Protein AF-A0A4V6A0X4-F1 (afdb_monomer_lite)

Organism: Steinernema carpocapsae (NCBI:txid34508)

pLDDT: mean 71.06, std 19.22, range [23.31, 90.62]

Foldseek 3Di:
DDDDDDDDDQDDPDDDPDDDDDDDDDPDDLAAFEDEQPDDCVDPVSVVVVVVSVVVVGRYHDYPDDALVVVVVCCVVRVPLPDDPADPVCVVRRPVQADPSGDGPQQWDWDQDPRGDIDGDDGNQAFAQFQNDGHGQVVVQVLLVVPPQFDGKGWDWDQDPPGRTAIEMETDTNDPPDDPVNSQVSCVVPDPGRYHYD

Secondary structure (DSSP, 8-state):
-----PPP----SS--------S------TTS-EEE--S-TTSHHHHHHHHHHHHTTPEEE--SS--HHHHHHHHHHH--S-S----TT-HHHHHHHB-TT--B---EEEEE-TT--EEEEEETTPEEEETTEEEEHHHHHHHHHHSTTEEEEEEEEEEETTTEEEEEEEEEESSTT--HHHHHHHHHTT-SS--EE-

Structure (mmCIF, N/CA/C/O backbone):
data_AF-A0A4V6A0X4-F1
#
_entry.id   AF-A0A4V6A0X4-F1
#
loop_
_atom_site.group_PDB
_atom_site.id
_atom_site.type_symbol
_atom_site.label_atom_id
_atom_site.label_alt_id
_atom_site.label_comp_id
_atom_site.label_asym_id
_atom_site.label_entity_id
_atom_site.label_seq_id
_atom_site.pdbx_PDB_ins_code
_atom_site.Cartn_x
_atom_site.Cartn_y
_atom_site.Cartn_z
_atom_site.occupancy
_atom_site.B_iso_or_equiv
_atom_site.auth_seq_id
_atom_site.auth_comp_id
_atom_site.auth_asym_id
_atom_site.auth_atom_id
_atom_site.pdbx_PDB_model_num
ATOM 1 N N . MET A 1 1 ? 20.950 -36.446 -37.064 1.00 28.97 1 MET A N 1
ATOM 2 C CA . MET A 1 1 ? 21.007 -35.588 -35.861 1.00 28.97 1 MET A CA 1
ATOM 3 C C . MET A 1 1 ? 21.411 -34.191 -36.307 1.00 28.97 1 MET A C 1
ATOM 5 O O . MET A 1 1 ? 22.564 -33.984 -36.645 1.00 28.97 1 MET A O 1
ATOM 9 N N . SER A 1 2 ? 20.438 -33.291 -36.454 1.00 27.72 2 SER A N 1
ATOM 10 C CA . SER A 1 2 ? 20.600 -31.949 -37.030 1.00 27.72 2 SER A CA 1
ATOM 11 C C . SER A 1 2 ? 20.232 -30.933 -35.950 1.00 27.72 2 SER A C 1
ATOM 13 O O . SER A 1 2 ? 19.083 -30.896 -35.515 1.00 27.72 2 SER A O 1
ATOM 15 N N . GLN A 1 3 ? 21.217 -30.180 -35.458 1.00 24.38 3 GLN A N 1
ATOM 16 C CA . GLN A 1 3 ? 21.008 -29.096 -34.498 1.00 24.38 3 GLN A CA 1
ATOM 17 C C . GLN A 1 3 ? 20.406 -27.891 -35.230 1.00 24.38 3 GLN A C 1
ATOM 19 O O . GLN A 1 3 ? 21.014 -27.345 -36.151 1.00 24.38 3 GLN A O 1
ATOM 24 N N . LYS A 1 4 ? 19.194 -27.494 -34.829 1.00 26.89 4 LYS A N 1
ATOM 25 C CA . LYS A 1 4 ? 18.513 -26.286 -35.303 1.00 26.89 4 LYS A CA 1
ATOM 26 C C . LYS A 1 4 ? 18.912 -25.099 -34.429 1.00 26.89 4 LYS A C 1
ATOM 28 O O . LYS A 1 4 ? 18.684 -25.098 -33.226 1.00 26.89 4 LYS A O 1
ATOM 33 N N . GLN A 1 5 ? 19.477 -24.091 -35.080 1.00 25.66 5 GLN A N 1
ATOM 34 C CA . GLN A 1 5 ? 19.839 -22.793 -34.528 1.00 25.66 5 GLN A CA 1
ATOM 35 C C . GLN A 1 5 ? 18.602 -21.8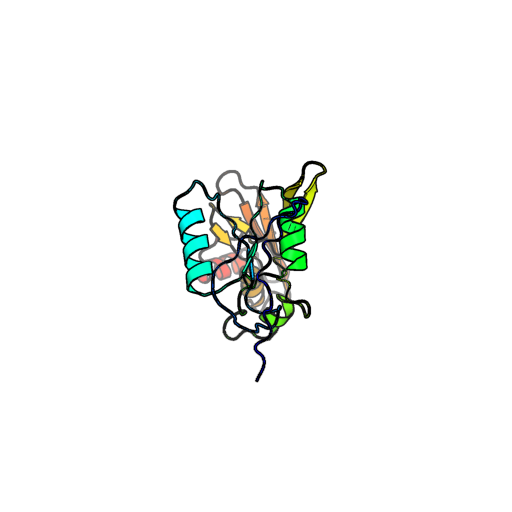50 -34.405 1.00 25.66 5 GLN A C 1
ATOM 37 O O . GLN A 1 5 ? 18.136 -21.308 -35.402 1.00 25.66 5 GLN A O 1
ATOM 42 N N . GLN A 1 6 ? 18.046 -21.672 -33.203 1.00 32.62 6 GLN A N 1
ATOM 43 C CA . GLN A 1 6 ? 17.192 -20.559 -32.707 1.00 32.62 6 GLN A CA 1
ATOM 44 C C . GLN A 1 6 ? 17.949 -19.292 -32.183 1.00 32.62 6 GLN A C 1
ATOM 46 O O . GLN A 1 6 ? 18.758 -19.324 -31.261 1.00 32.62 6 GLN A O 1
ATOM 51 N N . ASN A 1 7 ? 17.639 -18.131 -32.764 1.00 28.69 7 ASN A N 1
ATOM 52 C CA . ASN A 1 7 ? 18.333 -16.847 -32.574 1.00 28.69 7 ASN A CA 1
ATOM 53 C C . ASN A 1 7 ? 17.957 -16.085 -31.280 1.00 28.69 7 ASN A C 1
ATOM 55 O O . ASN A 1 7 ? 16.776 -15.957 -30.968 1.00 28.69 7 ASN A O 1
ATOM 59 N N . CYS A 1 8 ? 18.941 -15.451 -30.627 1.00 28.00 8 CYS A N 1
ATOM 60 C CA . CYS A 1 8 ? 18.744 -14.386 -29.633 1.00 28.00 8 CYS A CA 1
ATOM 61 C C . CYS A 1 8 ? 18.384 -13.066 -30.351 1.00 28.00 8 CYS A C 1
ATOM 63 O O . CYS A 1 8 ? 19.057 -12.689 -31.313 1.00 28.00 8 CYS A O 1
ATOM 65 N N . THR A 1 9 ? 17.309 -12.386 -29.935 1.00 32.25 9 THR A N 1
ATOM 66 C CA . THR A 1 9 ? 16.818 -11.148 -30.572 1.00 32.25 9 THR A CA 1
ATOM 67 C C . THR A 1 9 ? 16.832 -10.001 -29.565 1.00 32.25 9 THR A C 1
ATOM 69 O O . THR A 1 9 ? 16.035 -9.984 -28.633 1.00 32.25 9 THR A O 1
ATOM 72 N N . ILE A 1 10 ? 17.712 -9.020 -29.779 1.00 33.44 10 ILE A N 1
ATOM 73 C CA . ILE A 1 10 ? 17.644 -7.711 -29.121 1.00 33.44 10 ILE A CA 1
ATOM 74 C C . ILE A 1 10 ? 16.573 -6.906 -29.860 1.00 33.44 10 ILE A C 1
ATOM 76 O O . ILE A 1 10 ? 16.771 -6.521 -31.012 1.00 33.44 10 ILE A O 1
ATOM 80 N N . LEU A 1 11 ? 15.422 -6.681 -29.227 1.00 30.97 11 LEU A N 1
ATOM 81 C CA . LEU A 1 11 ? 14.364 -5.832 -29.776 1.00 30.97 11 LEU A CA 1
ATOM 82 C C . LEU A 1 11 ? 14.677 -4.364 -29.470 1.00 30.97 11 LEU A C 1
ATOM 84 O O . LEU A 1 11 ? 14.125 -3.772 -28.547 1.00 30.97 11 LEU A O 1
ATOM 88 N N . SER A 1 12 ? 15.585 -3.776 -30.249 1.00 31.00 12 SER A N 1
ATOM 89 C CA . SER A 1 12 ? 15.584 -2.332 -30.458 1.00 31.00 12 SER A CA 1
ATOM 90 C C . SER A 1 12 ? 14.655 -2.032 -31.633 1.00 31.00 12 SER A C 1
ATOM 92 O O . SER A 1 12 ? 14.850 -2.527 -32.745 1.00 31.00 12 SER A O 1
ATOM 94 N N . ASP A 1 13 ? 13.616 -1.235 -31.390 1.00 29.64 13 ASP A N 1
ATOM 95 C CA . ASP A 1 13 ? 12.801 -0.649 -32.453 1.00 29.64 13 ASP A CA 1
ATOM 96 C C . ASP A 1 13 ? 13.686 0.298 -33.272 1.00 29.64 13 ASP A C 1
ATOM 98 O O . ASP A 1 13 ? 13.800 1.476 -32.963 1.00 29.64 13 ASP A O 1
ATOM 102 N N . HIS A 1 14 ? 14.392 -0.243 -34.264 1.00 28.75 14 HIS A N 1
ATOM 103 C CA . HIS A 1 14 ? 14.746 0.394 -35.528 1.00 28.75 14 HIS A CA 1
ATOM 104 C C . HIS A 1 14 ? 15.421 -0.645 -36.431 1.00 28.75 14 HIS A C 1
ATOM 106 O O . HIS A 1 14 ? 16.474 -1.197 -36.123 1.00 28.75 14 HIS A O 1
ATOM 112 N N . HIS A 1 15 ? 14.797 -0.885 -37.584 1.00 33.28 15 HIS A N 1
ATOM 113 C CA . HIS A 1 15 ? 15.362 -1.580 -38.736 1.00 33.28 15 HIS A CA 1
ATOM 114 C C . HIS A 1 15 ? 16.886 -1.392 -38.888 1.00 33.28 15 HIS A C 1
ATOM 116 O O . HIS A 1 15 ? 17.331 -0.305 -39.245 1.00 33.28 15 HIS A O 1
ATOM 122 N N . SER A 1 16 ? 17.682 -2.462 -38.787 1.00 28.36 16 SER A N 1
ATOM 123 C CA . SER A 1 16 ? 18.868 -2.599 -39.642 1.00 28.36 16 SER A CA 1
ATOM 124 C C . SER A 1 16 ? 19.274 -4.064 -39.824 1.00 28.36 16 SER A C 1
ATOM 126 O O . SER A 1 16 ? 19.315 -4.872 -38.900 1.00 28.36 16 SER A O 1
ATOM 128 N N . LYS A 1 17 ? 19.505 -4.416 -41.087 1.00 29.25 17 LYS A N 1
ATOM 129 C CA . LYS A 1 17 ? 19.780 -5.757 -41.591 1.00 29.25 17 LYS A CA 1
ATOM 130 C C . LYS A 1 17 ? 21.263 -6.111 -41.440 1.00 29.25 17 LYS A C 1
ATOM 132 O O . LYS A 1 17 ? 21.909 -6.254 -42.462 1.00 29.25 17 LYS A O 1
ATOM 137 N N . HIS A 1 18 ? 21.822 -6.303 -40.247 1.00 27.88 18 HIS A N 1
ATOM 138 C CA . HIS A 1 18 ? 23.147 -6.940 -40.140 1.00 27.88 18 HIS A CA 1
ATOM 139 C C . HIS A 1 18 ? 23.245 -7.853 -38.914 1.00 27.88 18 HIS A C 1
ATOM 141 O O . HIS A 1 18 ? 23.064 -7.433 -37.778 1.00 27.88 18 HIS A O 1
ATOM 147 N N . ARG A 1 19 ? 23.505 -9.141 -39.185 1.00 34.72 19 ARG A N 1
ATOM 148 C CA . ARG A 1 19 ? 23.701 -10.206 -38.197 1.00 34.72 19 ARG A CA 1
ATOM 149 C C . ARG A 1 19 ? 25.036 -10.007 -37.485 1.00 34.72 19 ARG A C 1
ATOM 151 O O . ARG A 1 19 ? 26.070 -10.070 -38.144 1.00 34.72 19 ARG A O 1
ATOM 158 N N . ILE A 1 20 ? 25.020 -9.892 -36.161 1.00 28.38 20 ILE A N 1
ATOM 159 C CA . ILE A 1 20 ? 26.185 -10.181 -35.321 1.00 28.38 20 ILE A CA 1
ATOM 160 C C . ILE A 1 20 ? 25.682 -11.030 -34.155 1.00 28.38 20 ILE A C 1
ATOM 162 O O . ILE A 1 20 ? 24.860 -10.588 -33.364 1.00 28.38 20 ILE A O 1
ATOM 166 N N . ASN A 1 21 ? 26.136 -12.278 -34.120 1.00 25.02 21 ASN A N 1
ATOM 167 C CA . ASN A 1 21 ? 25.867 -13.257 -33.071 1.00 25.02 21 ASN A CA 1
ATOM 168 C C . ASN A 1 21 ? 27.224 -13.571 -32.427 1.00 25.02 21 ASN A C 1
ATOM 170 O O . ASN A 1 21 ? 28.191 -13.746 -33.177 1.00 25.02 21 ASN A O 1
ATOM 174 N N . PRO A 1 22 ? 27.330 -13.663 -31.092 1.00 30.81 22 PRO A N 1
ATOM 175 C CA . PRO A 1 22 ? 27.778 -14.956 -30.578 1.00 30.81 22 PRO A CA 1
ATOM 176 C C . PRO A 1 22 ? 27.181 -15.347 -29.211 1.00 30.81 22 PRO A C 1
ATOM 178 O O . PRO A 1 22 ? 27.060 -14.527 -28.311 1.00 30.81 22 PRO A O 1
ATOM 181 N N . LEU A 1 23 ? 26.992 -16.665 -29.073 1.00 25.31 23 LEU A N 1
ATOM 182 C CA . LEU A 1 23 ? 27.019 -17.485 -27.852 1.00 25.31 23 LEU A CA 1
ATOM 183 C C . LEU A 1 23 ? 25.697 -17.808 -27.119 1.00 25.31 23 LEU A C 1
ATOM 185 O O . LEU A 1 23 ? 24.986 -16.953 -26.613 1.00 25.31 23 LEU A O 1
ATOM 189 N N . ILE A 1 24 ? 25.536 -19.132 -26.978 1.00 27.44 24 ILE A N 1
ATOM 190 C CA . ILE A 1 24 ? 24.642 -19.939 -26.132 1.00 27.44 24 ILE A CA 1
ATOM 191 C C . ILE A 1 24 ? 23.240 -20.229 -26.699 1.00 27.44 24 ILE A C 1
ATOM 193 O O . ILE A 1 24 ? 22.368 -19.379 -26.823 1.00 27.44 24 ILE A O 1
ATOM 197 N N . TYR A 1 25 ? 23.064 -21.509 -27.034 1.00 23.31 25 TYR A N 1
ATOM 198 C CA . TYR A 1 25 ? 21.827 -22.155 -27.446 1.00 23.31 25 TYR A CA 1
ATOM 199 C C . TYR A 1 25 ? 21.148 -22.786 -26.230 1.00 23.31 25 TYR A C 1
ATOM 201 O O . TYR A 1 25 ? 21.620 -23.815 -25.750 1.00 23.31 25 TYR A O 1
ATOM 209 N N . VAL A 1 26 ? 20.046 -22.204 -25.760 1.00 28.72 26 VAL A N 1
ATOM 210 C CA . VAL A 1 26 ? 19.111 -22.846 -24.825 1.00 28.72 26 VAL A CA 1
ATOM 211 C C . VAL A 1 26 ? 17.704 -22.645 -25.384 1.00 28.72 26 VAL A C 1
ATOM 213 O O . VAL A 1 26 ? 17.314 -21.531 -25.721 1.00 28.72 26 VAL A O 1
ATOM 216 N N . GLU A 1 27 ? 16.961 -23.736 -25.544 1.00 26.69 27 GLU A N 1
ATOM 217 C CA . GLU A 1 27 ? 15.559 -23.725 -25.964 1.00 26.69 27 GLU A CA 1
ATOM 218 C C . GLU A 1 27 ? 14.711 -23.313 -24.743 1.00 26.69 27 GLU A C 1
ATOM 220 O O . GLU A 1 27 ? 14.346 -24.148 -23.917 1.00 26.69 27 GLU A O 1
ATOM 225 N N . ILE A 1 28 ? 14.503 -22.003 -24.564 1.00 34.62 28 ILE A N 1
ATOM 226 C CA . ILE A 1 28 ? 13.844 -21.410 -23.386 1.00 34.62 28 ILE A CA 1
ATOM 227 C C . ILE A 1 28 ? 12.388 -21.070 -23.721 1.00 34.62 28 ILE A C 1
ATOM 229 O O . ILE A 1 28 ? 12.088 -20.466 -24.754 1.00 34.62 28 ILE A O 1
ATOM 233 N N . LYS A 1 29 ? 11.466 -21.459 -22.834 1.00 33.44 29 LYS A N 1
ATOM 234 C CA . LYS A 1 29 ? 10.054 -21.071 -22.915 1.00 33.44 29 LYS A CA 1
ATOM 235 C C . LYS A 1 29 ? 9.925 -19.562 -22.627 1.00 33.44 29 LYS A C 1
ATOM 237 O O . LYS A 1 29 ? 10.449 -19.123 -21.611 1.00 33.44 29 LYS A O 1
ATOM 242 N N . PRO A 1 30 ? 9.220 -18.762 -23.449 1.00 47.25 30 PRO A N 1
ATOM 243 C CA . PRO A 1 30 ? 9.327 -17.292 -23.436 1.00 47.25 30 PRO A CA 1
ATOM 244 C C . PRO A 1 30 ? 8.789 -16.539 -22.207 1.00 47.25 30 PRO A C 1
ATOM 246 O O . PRO A 1 30 ? 8.679 -15.320 -22.278 1.00 47.25 30 PRO A O 1
ATOM 249 N N . GLN A 1 31 ? 8.366 -17.215 -21.139 1.00 45.97 31 GLN A N 1
ATOM 250 C CA . GLN A 1 31 ? 7.496 -16.609 -20.124 1.00 45.97 31 GLN A CA 1
ATOM 251 C C . GLN A 1 31 ? 8.142 -16.348 -18.760 1.00 45.97 31 GLN A C 1
ATOM 253 O O . GLN A 1 31 ? 7.587 -15.542 -18.024 1.00 45.97 31 GLN A O 1
ATOM 258 N N . ASP A 1 32 ? 9.323 -16.904 -18.457 1.00 49.56 32 ASP A N 1
ATOM 259 C CA . ASP A 1 32 ? 9.822 -16.899 -17.068 1.00 49.56 32 ASP A CA 1
ATOM 260 C C . ASP A 1 32 ? 11.143 -16.123 -16.828 1.00 49.56 32 ASP A C 1
ATOM 262 O O . ASP A 1 32 ? 11.472 -15.847 -15.678 1.00 49.56 32 ASP A O 1
ATOM 266 N N . ASP A 1 33 ? 11.870 -15.691 -17.872 1.00 56.88 33 ASP A N 1
ATOM 267 C CA . ASP A 1 33 ? 13.251 -15.166 -17.742 1.00 56.88 33 ASP A CA 1
ATOM 268 C C . ASP A 1 33 ? 13.484 -13.799 -18.423 1.00 56.88 33 ASP A C 1
ATOM 270 O O . ASP A 1 33 ? 14.511 -13.575 -19.078 1.00 56.88 33 ASP A O 1
ATOM 274 N N . VAL A 1 34 ? 12.530 -12.870 -18.315 1.00 60.16 34 VAL A N 1
ATOM 275 C CA . VAL A 1 34 ? 12.691 -11.503 -18.845 1.00 60.16 34 VAL A CA 1
ATOM 276 C C . VAL A 1 34 ? 13.028 -10.533 -17.720 1.00 60.16 34 VAL A C 1
ATOM 278 O O . VAL A 1 34 ? 12.309 -10.467 -16.731 1.00 60.16 34 VAL A O 1
ATOM 281 N N . TYR A 1 35 ? 14.101 -9.763 -17.905 1.00 60.06 35 TYR A N 1
ATOM 282 C CA . TYR A 1 35 ? 14.537 -8.687 -17.020 1.00 60.06 35 TYR A CA 1
ATOM 283 C C . TYR A 1 35 ? 14.500 -7.349 -17.769 1.00 60.06 35 TYR A C 1
ATOM 285 O O . TYR A 1 35 ? 15.070 -7.204 -18.861 1.00 60.06 35 TYR A O 1
ATOM 293 N N . ILE A 1 36 ? 13.834 -6.347 -17.198 1.00 65.75 36 ILE A N 1
ATOM 294 C CA . ILE A 1 36 ? 13.772 -5.000 -17.767 1.00 65.75 36 ILE A CA 1
ATOM 295 C C . ILE A 1 36 ? 14.838 -4.166 -17.062 1.00 65.75 36 ILE A C 1
ATOM 297 O O . ILE A 1 36 ? 14.742 -3.847 -15.880 1.00 65.75 36 ILE A O 1
ATOM 301 N N . CYS A 1 37 ? 15.884 -3.773 -17.790 1.00 64.75 37 CYS A N 1
ATOM 302 C CA . CYS A 1 37 ? 16.937 -2.963 -17.191 1.00 64.75 37 CYS A CA 1
ATOM 303 C C . CYS A 1 37 ? 16.415 -1.543 -16.911 1.00 64.75 37 CYS A C 1
ATOM 305 O O . CYS A 1 37 ? 16.193 -0.752 -17.829 1.00 64.75 37 CYS A O 1
ATOM 307 N N . THR A 1 38 ? 16.226 -1.214 -15.632 1.00 63.72 38 THR A N 1
ATOM 308 C CA . THR A 1 38 ? 15.685 0.077 -15.169 1.00 63.72 38 THR A CA 1
ATOM 309 C C . THR A 1 38 ? 16.757 1.137 -14.877 1.00 63.72 38 THR A C 1
ATOM 311 O O . THR A 1 38 ? 16.430 2.247 -14.460 1.00 63.72 38 THR A O 1
ATOM 314 N N . GLY A 1 39 ? 18.041 0.835 -15.103 1.00 66.31 39 GLY A N 1
ATOM 315 C CA . GLY A 1 39 ? 19.162 1.722 -14.779 1.00 66.31 39 GLY A CA 1
ATOM 316 C C . GLY A 1 39 ? 19.849 2.342 -16.007 1.00 66.31 39 GLY A C 1
ATOM 317 O O . GLY A 1 39 ? 19.989 1.678 -17.034 1.00 66.31 39 GLY A O 1
ATOM 318 N N . PRO A 1 40 ? 20.352 3.589 -15.922 1.00 64.75 40 PRO A N 1
ATOM 319 C CA . PRO A 1 40 ? 21.170 4.165 -16.984 1.00 64.75 40 PRO A CA 1
ATOM 320 C C . PRO A 1 40 ? 22.482 3.385 -17.158 1.00 64.75 40 PRO A C 1
ATOM 322 O O . PRO A 1 40 ? 23.264 3.239 -16.218 1.00 64.75 40 PRO A O 1
ATOM 325 N N . MET A 1 41 ? 22.755 2.939 -18.385 1.00 69.81 41 MET A N 1
ATOM 326 C CA . MET A 1 41 ? 23.926 2.116 -18.732 1.00 69.81 41 MET A CA 1
ATOM 327 C C . MET A 1 41 ? 25.282 2.816 -18.538 1.00 69.81 41 MET A C 1
ATOM 329 O O . MET A 1 41 ? 26.307 2.149 -18.455 1.00 69.81 41 MET A O 1
ATOM 333 N N . TYR A 1 42 ? 25.298 4.149 -18.449 1.00 71.62 42 TYR A N 1
ATOM 334 C CA . TYR A 1 42 ? 26.503 4.934 -18.158 1.00 71.62 42 TYR A CA 1
ATOM 335 C C . TYR A 1 42 ? 26.837 5.002 -16.656 1.00 71.62 42 TYR A C 1
ATOM 337 O O . TYR A 1 42 ? 27.882 5.529 -16.283 1.00 71.62 42 TYR A O 1
ATOM 345 N N . HIS A 1 43 ? 25.961 4.494 -15.784 1.00 76.44 43 HIS A N 1
ATOM 346 C CA . HIS A 1 43 ? 26.197 4.383 -14.347 1.00 76.44 43 HIS A CA 1
ATOM 347 C C . HIS A 1 43 ? 26.648 2.959 -13.995 1.00 76.44 43 HIS A C 1
ATOM 349 O O . HIS A 1 43 ? 26.118 1.987 -14.537 1.00 76.44 43 HIS A O 1
ATOM 355 N N . VAL A 1 44 ? 27.567 2.815 -13.031 1.00 79.81 44 VAL A N 1
ATOM 356 C CA . VAL A 1 44 ? 28.088 1.502 -12.594 1.00 79.81 44 VAL A CA 1
ATOM 357 C C . VAL A 1 44 ? 26.968 0.531 -12.204 1.00 79.81 44 VAL A C 1
ATOM 359 O O . VAL A 1 44 ? 27.033 -0.649 -12.523 1.00 79.81 44 VAL A O 1
ATOM 362 N N . GLY A 1 45 ? 25.894 1.038 -11.592 1.00 77.38 45 GLY A N 1
ATOM 363 C CA . GLY A 1 45 ? 24.717 0.239 -11.238 1.00 77.38 45 GLY A CA 1
ATOM 364 C C . GLY A 1 45 ? 23.985 -0.357 -12.447 1.00 77.38 45 GLY A C 1
ATOM 365 O O . GLY A 1 45 ? 23.652 -1.536 -12.420 1.00 77.38 45 GLY A O 1
ATOM 366 N N . GLY A 1 46 ? 23.781 0.416 -13.522 1.00 74.25 46 GLY A N 1
ATOM 367 C CA . GLY A 1 46 ? 23.118 -0.081 -14.735 1.00 74.25 46 GLY A CA 1
ATOM 368 C C . GLY A 1 46 ? 23.957 -1.140 -15.453 1.00 74.25 46 GLY A C 1
ATOM 369 O O . GLY A 1 46 ? 23.443 -2.187 -15.839 1.00 74.25 46 GLY A O 1
ATOM 370 N N . TRP A 1 47 ? 25.272 -0.916 -15.539 1.00 78.25 47 TRP A N 1
ATOM 371 C CA . TRP A 1 47 ? 26.208 -1.893 -16.101 1.00 78.25 47 TRP A CA 1
ATOM 372 C C . TRP A 1 47 ? 26.260 -3.196 -15.287 1.00 78.25 47 TRP A C 1
ATOM 374 O O . TRP A 1 47 ? 26.261 -4.286 -15.859 1.00 78.25 47 TRP A O 1
ATOM 384 N N . SER A 1 48 ? 26.261 -3.112 -13.955 1.00 78.06 48 SER A N 1
ATOM 385 C CA . SER A 1 48 ? 26.243 -4.291 -13.079 1.00 78.06 48 SER A CA 1
ATOM 386 C C . SER A 1 48 ? 24.970 -5.126 -13.238 1.00 78.06 48 SER A C 1
ATOM 388 O O . SER A 1 48 ? 25.060 -6.351 -13.265 1.00 78.06 48 SER A O 1
ATOM 390 N N . LEU A 1 49 ? 23.804 -4.490 -13.396 1.00 74.81 49 LEU A N 1
ATOM 391 C CA . LEU A 1 49 ? 22.534 -5.195 -13.609 1.00 74.81 49 LEU A CA 1
ATOM 392 C C . LEU A 1 49 ? 22.489 -5.910 -14.964 1.00 74.81 49 LEU A C 1
ATOM 394 O O . LEU A 1 49 ? 22.051 -7.056 -15.023 1.00 74.81 49 LEU A O 1
ATOM 398 N N . LEU A 1 50 ? 23.010 -5.287 -16.030 1.00 79.25 50 LEU A N 1
ATOM 399 C CA . LEU A 1 50 ? 23.141 -5.958 -17.327 1.00 79.25 50 LEU A CA 1
ATOM 400 C C . LEU A 1 50 ? 24.056 -7.186 -17.229 1.00 79.25 50 LEU A C 1
ATOM 402 O O . LEU A 1 50 ? 23.696 -8.259 -17.707 1.00 79.25 50 LEU A O 1
ATOM 406 N N . ASN A 1 51 ? 25.231 -7.046 -16.608 1.00 79.00 51 ASN A N 1
ATOM 407 C CA . ASN A 1 51 ? 26.159 -8.170 -16.466 1.00 79.00 51 ASN A CA 1
ATOM 408 C C . ASN A 1 51 ? 25.558 -9.303 -15.636 1.00 79.00 51 ASN A C 1
ATOM 410 O O . ASN A 1 51 ? 25.746 -10.463 -15.988 1.00 79.00 51 ASN A O 1
ATOM 414 N N . LEU A 1 52 ? 24.824 -8.985 -14.566 1.00 77.69 52 LEU A N 1
ATOM 415 C CA . LEU A 1 52 ? 24.136 -9.995 -13.769 1.00 77.69 52 LEU A CA 1
ATOM 416 C C . LEU A 1 52 ? 23.124 -10.760 -14.618 1.00 77.69 52 LEU A C 1
ATOM 418 O O . LEU A 1 52 ? 23.166 -11.985 -14.619 1.00 77.69 52 LEU A O 1
ATOM 422 N N . ALA A 1 53 ? 22.282 -10.051 -15.370 1.00 73.88 53 ALA A N 1
ATOM 423 C CA . ALA A 1 53 ? 21.276 -10.659 -16.230 1.00 73.88 53 ALA A CA 1
ATOM 424 C C . ALA A 1 53 ? 21.904 -11.545 -17.324 1.00 73.88 53 ALA A C 1
ATOM 426 O O . ALA A 1 53 ? 21.442 -12.659 -17.550 1.00 73.88 53 ALA A O 1
ATOM 427 N N . ILE A 1 54 ? 23.023 -11.124 -17.925 1.00 79.31 54 ILE A N 1
ATOM 428 C CA . ILE A 1 54 ? 23.789 -11.961 -18.866 1.00 79.31 54 ILE A CA 1
ATOM 429 C C . ILE A 1 54 ? 24.361 -13.205 -18.165 1.00 79.31 54 ILE A C 1
ATOM 431 O O . ILE A 1 54 ? 24.265 -14.306 -18.705 1.00 79.31 54 ILE A O 1
ATOM 435 N N . LEU A 1 55 ? 24.936 -13.059 -16.965 1.00 78.81 55 LEU A N 1
ATOM 436 C CA . LEU A 1 55 ? 25.519 -14.172 -16.203 1.00 78.81 55 LEU A CA 1
ATOM 437 C C . LEU A 1 55 ? 24.478 -15.232 -15.827 1.00 78.81 55 LEU A C 1
ATOM 439 O O . LEU A 1 55 ? 24.775 -16.423 -15.879 1.00 78.81 55 LEU A O 1
ATOM 443 N N . ILE A 1 56 ? 23.263 -14.810 -15.479 1.00 78.44 56 ILE A N 1
ATOM 444 C CA . ILE A 1 56 ? 22.142 -15.710 -15.170 1.00 78.44 56 ILE A CA 1
ATOM 445 C C . ILE A 1 56 ? 21.335 -16.107 -16.416 1.00 78.44 56 ILE A C 1
ATOM 447 O O . ILE A 1 56 ? 20.299 -16.746 -16.284 1.00 78.44 56 ILE A O 1
ATOM 451 N N . SER A 1 57 ? 21.822 -15.780 -17.622 1.00 78.12 57 SER A N 1
ATOM 452 C CA . SER A 1 57 ? 21.180 -16.100 -18.909 1.00 78.12 57 SER A CA 1
ATOM 453 C C . SER A 1 57 ? 19.746 -15.564 -19.059 1.00 78.12 57 SER A C 1
ATOM 455 O O . SER A 1 57 ? 18.932 -16.154 -19.766 1.00 78.12 57 SER A O 1
ATOM 457 N N . GLN A 1 58 ? 19.438 -14.433 -18.423 1.00 74.50 58 GLN A N 1
ATOM 458 C CA . GLN A 1 58 ? 18.162 -13.735 -18.563 1.00 74.50 58 GLN A CA 1
ATOM 459 C C . GLN A 1 58 ? 18.123 -12.852 -19.814 1.00 74.50 58 GLN A C 1
ATOM 461 O O . GLN A 1 58 ? 19.119 -12.254 -20.234 1.00 74.50 58 GLN A O 1
ATOM 466 N N . THR A 1 59 ? 16.932 -12.725 -20.397 1.00 72.19 59 THR A N 1
ATOM 467 C CA . THR A 1 59 ? 16.691 -11.838 -21.538 1.00 72.19 59 THR A CA 1
ATOM 468 C C . THR A 1 59 ? 16.581 -10.398 -21.056 1.00 72.19 59 THR A C 1
ATOM 470 O O . THR A 1 59 ? 15.704 -10.073 -20.260 1.00 72.19 59 THR A O 1
ATOM 473 N N . CYS A 1 60 ? 17.445 -9.520 -21.566 1.00 70.81 60 CYS A N 1
ATOM 474 C CA . CYS A 1 60 ? 17.434 -8.098 -21.228 1.00 70.81 60 CYS A CA 1
ATOM 475 C C . CYS A 1 60 ? 16.679 -7.277 -22.272 1.00 70.81 60 CYS A C 1
ATOM 477 O O . CYS A 1 60 ? 17.025 -7.300 -23.456 1.00 70.81 60 CYS A O 1
ATOM 479 N N . VAL A 1 61 ? 15.726 -6.460 -21.827 1.00 69.88 61 VAL A N 1
ATOM 480 C CA . VAL A 1 61 ? 15.129 -5.407 -22.662 1.00 69.88 61 VAL A CA 1
ATOM 481 C C . VAL A 1 61 ? 15.902 -4.106 -22.442 1.00 69.88 61 VAL A C 1
ATOM 483 O O . VAL A 1 61 ? 15.967 -3.599 -21.322 1.00 69.88 61 VAL A O 1
ATOM 486 N N . ILE A 1 62 ? 16.506 -3.567 -23.508 1.00 70.56 62 ILE A N 1
ATOM 487 C CA . ILE A 1 62 ? 17.311 -2.337 -23.464 1.00 70.56 62 ILE A CA 1
ATOM 488 C C . ILE A 1 62 ? 16.600 -1.233 -24.245 1.00 70.56 62 ILE A C 1
ATOM 490 O O . ILE A 1 62 ? 16.329 -1.373 -25.437 1.00 70.56 62 ILE A O 1
ATOM 494 N N . PHE A 1 63 ? 16.365 -0.096 -23.591 1.00 64.19 63 PHE A N 1
ATOM 495 C CA . PHE A 1 63 ? 15.826 1.097 -24.239 1.00 64.19 63 PHE A CA 1
ATOM 496 C C . PHE A 1 63 ? 16.963 2.013 -24.691 1.00 64.19 63 PHE A C 1
ATOM 498 O O . PHE A 1 63 ? 17.799 2.409 -23.882 1.00 64.19 63 PHE A O 1
ATOM 505 N N . GLY A 1 64 ? 16.965 2.419 -25.965 1.00 65.88 64 GLY A N 1
ATOM 506 C CA . GLY A 1 64 ? 17.928 3.411 -26.468 1.00 65.88 64 GLY A CA 1
ATOM 507 C C . GLY A 1 64 ? 17.760 4.797 -25.829 1.00 65.88 64 GLY A C 1
ATOM 508 O O . GLY A 1 64 ? 18.719 5.556 -25.712 1.00 65.88 64 GLY A O 1
ATOM 509 N N . LYS A 1 65 ? 16.543 5.118 -25.377 1.00 67.88 65 LYS A N 1
ATOM 510 C CA . LYS A 1 65 ? 16.209 6.306 -24.585 1.00 67.88 65 LYS A CA 1
ATOM 511 C C . LYS A 1 65 ? 15.056 5.964 -23.647 1.00 67.88 65 LYS A C 1
ATOM 513 O O . LYS A 1 65 ? 14.082 5.348 -24.080 1.00 67.88 65 LYS A O 1
ATOM 518 N N . PHE A 1 66 ? 15.136 6.396 -22.388 1.00 67.19 66 PHE A N 1
ATOM 519 C CA . PHE A 1 66 ? 14.003 6.264 -21.477 1.00 67.19 66 PHE A CA 1
ATOM 520 C C . PHE A 1 66 ? 12.834 7.121 -21.977 1.00 67.19 66 PHE A C 1
ATOM 522 O O . PHE A 1 66 ? 12.965 8.332 -22.168 1.00 67.19 66 PHE A O 1
ATOM 529 N N . SER A 1 67 ? 11.692 6.475 -22.194 1.00 70.81 67 SER A N 1
ATOM 530 C CA . SER A 1 67 ? 10.403 7.137 -22.354 1.00 70.81 67 SER A CA 1
ATOM 531 C C . SER A 1 67 ? 9.386 6.388 -21.494 1.00 70.81 67 SER A C 1
ATOM 533 O O . SER A 1 67 ? 9.304 5.160 -21.608 1.00 70.81 67 SER A O 1
ATOM 535 N N . PRO A 1 68 ? 8.610 7.084 -20.650 1.00 69.31 68 PRO A N 1
ATOM 536 C CA . PRO A 1 68 ? 7.644 6.431 -19.772 1.00 69.31 68 PRO A CA 1
ATOM 537 C C . PRO A 1 68 ? 6.637 5.563 -20.529 1.00 69.31 68 PRO A C 1
ATOM 539 O O . PRO A 1 68 ? 6.362 4.443 -20.120 1.00 69.31 68 PRO A O 1
ATOM 542 N N . HIS A 1 69 ? 6.158 6.026 -21.689 1.00 68.12 69 HIS A N 1
ATOM 543 C CA . HIS A 1 69 ? 5.230 5.259 -22.521 1.00 68.12 69 HIS A CA 1
ATOM 544 C C . HIS A 1 69 ? 5.820 3.917 -22.982 1.00 68.12 69 HIS A C 1
ATOM 546 O O . HIS A 1 69 ? 5.184 2.874 -22.828 1.00 68.12 69 HIS A O 1
ATOM 552 N N . SER A 1 70 ? 7.051 3.921 -23.509 1.00 68.44 70 SER A N 1
ATOM 553 C CA . SER A 1 70 ? 7.700 2.686 -23.973 1.00 68.44 70 SER A CA 1
ATOM 554 C C . SER A 1 70 ? 8.055 1.764 -22.811 1.00 68.44 70 SER A C 1
ATOM 556 O O . SER A 1 70 ? 7.956 0.548 -22.952 1.00 68.44 70 SER A O 1
ATOM 558 N N . PHE A 1 71 ? 8.421 2.333 -21.660 1.00 72.62 71 PHE A N 1
ATOM 559 C CA . PHE A 1 71 ? 8.663 1.574 -20.439 1.00 72.62 71 PHE A CA 1
ATOM 560 C C . PHE A 1 71 ? 7.386 0.873 -19.954 1.00 72.62 71 PHE A C 1
ATOM 562 O O . PHE A 1 71 ? 7.387 -0.344 -19.799 1.00 72.62 71 PHE A O 1
ATOM 569 N N . CYS A 1 72 ? 6.272 1.598 -19.814 1.00 71.88 72 CYS A N 1
ATOM 570 C CA . CYS A 1 72 ? 4.984 1.018 -19.423 1.00 71.88 72 CYS A CA 1
ATOM 571 C C . CYS A 1 72 ? 4.519 -0.065 -20.407 1.00 71.88 72 CYS A C 1
ATOM 573 O O . CYS A 1 72 ? 4.063 -1.127 -19.986 1.00 71.88 72 CYS A O 1
ATOM 575 N N . LYS A 1 73 ? 4.690 0.161 -21.717 1.00 72.25 73 LYS A N 1
ATOM 576 C CA . LYS A 1 73 ? 4.382 -0.841 -22.746 1.00 72.25 73 LYS A CA 1
ATOM 577 C C . LYS A 1 73 ? 5.246 -2.092 -22.595 1.00 72.25 73 LYS A C 1
ATOM 579 O O . LYS A 1 73 ? 4.735 -3.198 -22.718 1.00 72.25 73 LYS A O 1
ATOM 584 N N . ALA A 1 74 ? 6.536 -1.940 -22.313 1.00 69.81 74 ALA A N 1
ATOM 585 C CA . ALA A 1 74 ? 7.418 -3.074 -22.073 1.00 69.81 74 ALA A CA 1
ATOM 586 C C . ALA A 1 74 ? 7.027 -3.847 -20.807 1.00 69.81 74 ALA A C 1
ATOM 588 O O . ALA A 1 74 ? 6.951 -5.067 -20.863 1.00 69.81 74 ALA A O 1
ATOM 589 N N . VAL A 1 75 ? 6.696 -3.168 -19.705 1.00 73.56 75 VAL A N 1
ATOM 590 C CA . VAL A 1 75 ? 6.175 -3.828 -18.494 1.00 73.56 75 VAL A CA 1
ATOM 591 C C . VAL A 1 75 ? 4.901 -4.617 -18.814 1.00 73.56 75 VAL A C 1
ATOM 593 O O . VAL A 1 75 ? 4.772 -5.762 -18.398 1.00 73.56 75 VAL A O 1
ATOM 596 N N . GLN A 1 76 ? 3.993 -4.059 -19.620 1.00 71.31 76 GLN A N 1
ATOM 597 C CA . GLN A 1 76 ? 2.769 -4.746 -20.039 1.00 71.31 76 GLN A CA 1
ATOM 598 C C . GLN A 1 76 ? 3.026 -5.966 -20.937 1.00 71.31 76 GLN A C 1
ATOM 600 O O . GLN A 1 76 ? 2.333 -6.974 -20.807 1.00 71.31 76 GLN A O 1
ATOM 605 N N . VAL A 1 77 ? 3.988 -5.874 -21.858 1.00 68.06 77 VAL A N 1
ATOM 606 C CA . VAL A 1 77 ? 4.311 -6.941 -22.820 1.00 68.06 77 VAL A CA 1
ATOM 607 C C . VAL A 1 77 ? 5.111 -8.063 -22.167 1.00 68.06 77 VAL A C 1
ATOM 609 O O . VAL A 1 77 ? 4.834 -9.232 -22.417 1.00 68.06 77 VAL A O 1
ATOM 612 N N . TYR A 1 78 ? 6.103 -7.709 -21.355 1.00 69.44 78 TYR A N 1
ATOM 613 C CA . TYR A 1 78 ? 7.085 -8.648 -20.823 1.00 69.44 78 TYR A CA 1
ATOM 614 C C . TYR A 1 78 ? 6.787 -9.109 -19.395 1.00 69.44 78 TYR A C 1
ATOM 616 O O . TYR A 1 78 ? 7.407 -10.074 -18.965 1.00 69.44 78 TYR A O 1
ATOM 624 N N . LYS A 1 79 ? 5.856 -8.447 -18.684 1.00 70.06 79 LYS A N 1
ATOM 625 C CA . LYS A 1 79 ? 5.391 -8.792 -17.326 1.00 70.06 79 LYS A CA 1
ATOM 626 C C . LYS A 1 79 ? 6.526 -9.256 -16.409 1.00 70.06 79 LYS A C 1
ATOM 628 O O . LYS A 1 79 ? 6.474 -10.340 -15.836 1.00 70.06 79 LYS A O 1
ATOM 633 N N . GLU A 1 80 ? 7.569 -8.434 -16.312 1.00 66.56 80 GLU A N 1
ATOM 634 C CA . GLU A 1 80 ? 8.749 -8.755 -15.513 1.00 66.56 80 GLU A CA 1
ATOM 635 C C . GLU A 1 80 ? 8.350 -9.157 -14.077 1.00 66.56 80 GLU A C 1
ATOM 637 O O . GLU A 1 80 ? 7.562 -8.442 -13.444 1.00 66.56 80 GLU A O 1
ATOM 642 N N . PRO A 1 81 ? 8.902 -10.252 -13.522 1.00 64.94 81 PRO A N 1
ATOM 643 C CA . PRO A 1 81 ? 8.522 -10.782 -12.214 1.00 64.94 81 PRO A CA 1
ATOM 644 C C . PRO A 1 81 ? 9.126 -9.978 -11.044 1.00 64.94 81 PRO A C 1
ATOM 646 O O . PRO A 1 81 ? 9.633 -10.544 -10.079 1.00 64.94 81 PRO A O 1
ATOM 649 N N . LEU A 1 82 ? 9.068 -8.643 -11.092 1.00 66.81 82 LEU A N 1
ATOM 650 C CA . LEU A 1 82 ? 9.429 -7.767 -9.964 1.00 66.81 82 LEU A CA 1
ATOM 651 C C . LEU A 1 82 ? 8.325 -7.683 -8.899 1.00 66.81 82 LEU A C 1
ATOM 653 O O . LEU A 1 82 ? 8.497 -7.037 -7.863 1.00 66.81 82 LEU A O 1
ATOM 657 N N . VAL A 1 83 ? 7.175 -8.309 -9.149 1.00 73.12 83 VAL A N 1
ATOM 658 C CA . VAL A 1 83 ? 6.072 -8.381 -8.192 1.00 73.12 83 VAL A CA 1
ATOM 659 C C . VAL A 1 83 ? 6.450 -9.310 -7.033 1.00 73.12 83 VAL A C 1
ATOM 661 O O . VAL A 1 83 ? 7.075 -10.351 -7.219 1.00 73.12 83 VAL A O 1
ATOM 664 N N . MET A 1 84 ? 6.069 -8.937 -5.808 1.00 77.81 84 MET A N 1
ATOM 665 C CA . MET A 1 84 ? 6.278 -9.782 -4.628 1.00 77.81 84 MET A CA 1
ATOM 666 C C . MET A 1 84 ? 5.630 -11.166 -4.804 1.00 77.81 84 MET A C 1
ATOM 668 O O . MET A 1 84 ? 4.534 -11.275 -5.343 1.00 77.81 84 MET A O 1
ATOM 672 N N . LEU A 1 85 ? 6.235 -12.210 -4.228 1.00 79.44 85 LEU A N 1
ATOM 673 C CA . LEU A 1 85 ? 5.634 -13.556 -4.194 1.00 79.44 85 LEU A CA 1
ATOM 674 C C . LEU A 1 85 ? 4.287 -13.596 -3.450 1.00 79.44 85 LEU A C 1
ATOM 676 O O . LEU A 1 85 ? 3.487 -14.510 -3.633 1.00 79.44 85 LEU A O 1
ATOM 680 N N . GLY A 1 86 ? 4.060 -12.626 -2.564 1.00 83.56 86 GLY A N 1
ATOM 681 C CA . GLY A 1 86 ? 2.846 -12.491 -1.777 1.00 83.56 86 GLY A CA 1
ATOM 682 C C . GLY A 1 86 ? 3.121 -12.153 -0.319 1.00 83.56 86 GLY A C 1
ATOM 683 O O . GLY A 1 86 ? 4.262 -12.018 0.127 1.00 83.56 86 GLY A O 1
ATOM 684 N N . TYR A 1 87 ? 2.047 -12.031 0.454 1.00 82.12 87 TYR A N 1
ATOM 685 C CA . TYR A 1 87 ? 2.128 -11.759 1.882 1.00 82.12 87 TYR A CA 1
ATOM 686 C C . TYR A 1 87 ? 2.321 -13.051 2.682 1.00 82.12 87 TYR A C 1
ATOM 688 O O . TYR A 1 87 ? 1.512 -13.983 2.612 1.00 82.12 87 TYR A O 1
ATOM 696 N N . LEU A 1 88 ? 3.358 -13.076 3.523 1.00 86.94 88 LEU A N 1
ATOM 697 C CA . LEU A 1 88 ? 3.688 -14.223 4.369 1.00 86.94 88 LEU A CA 1
ATOM 698 C C . LEU A 1 88 ? 2.487 -14.661 5.226 1.00 86.94 88 LEU A C 1
ATOM 700 O O . LEU A 1 88 ? 1.933 -13.872 5.992 1.00 86.94 88 LEU A O 1
ATOM 704 N N . LYS A 1 89 ? 2.099 -15.941 5.109 1.00 87.19 89 LYS A N 1
ATOM 705 C CA . LYS A 1 89 ? 0.960 -16.563 5.820 1.00 87.19 89 LYS A CA 1
ATOM 706 C C . LYS A 1 89 ? -0.388 -15.848 5.612 1.00 87.19 89 LYS A C 1
ATOM 708 O O . LYS A 1 89 ? -1.301 -16.004 6.421 1.00 87.19 89 LYS A O 1
ATOM 713 N N . ARG A 1 90 ? -0.545 -15.075 4.532 1.00 86.69 90 ARG A N 1
ATOM 714 C CA . ARG A 1 90 ? -1.782 -14.344 4.212 1.00 86.69 90 ARG A CA 1
ATOM 715 C C . ARG A 1 90 ? -2.226 -14.617 2.765 1.00 86.69 90 ARG A C 1
ATOM 717 O O . ARG A 1 90 ? -2.172 -13.717 1.925 1.00 86.69 90 AR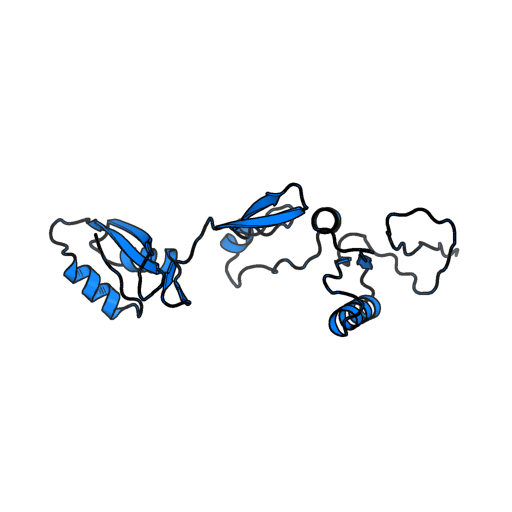G A O 1
ATOM 724 N N . PRO A 1 91 ? -2.718 -15.835 2.463 1.00 88.44 91 PRO A N 1
ATOM 725 C CA . PRO A 1 91 ? -3.122 -16.209 1.105 1.00 88.44 91 PRO A CA 1
ATOM 726 C C . PRO A 1 91 ? -4.298 -15.367 0.592 1.00 88.44 91 PRO A C 1
ATOM 728 O O . PRO A 1 91 ? -4.274 -14.916 -0.544 1.00 88.44 91 PRO A O 1
ATOM 731 N N . LYS A 1 92 ? -5.280 -15.056 1.455 1.00 87.00 92 LYS A N 1
ATOM 732 C CA . LYS A 1 92 ? -6.424 -14.200 1.089 1.00 87.00 92 LYS A CA 1
ATOM 733 C C . LYS A 1 92 ? -6.001 -12.782 0.692 1.00 87.00 92 LYS A C 1
ATOM 735 O O . LYS A 1 92 ? -6.515 -12.253 -0.279 1.00 87.00 92 LYS A O 1
ATOM 740 N N . ALA A 1 93 ? -5.066 -12.180 1.430 1.00 82.44 93 ALA A N 1
ATOM 741 C CA . ALA A 1 93 ? -4.562 -10.846 1.104 1.00 82.44 93 ALA A CA 1
ATOM 742 C C . ALA A 1 93 ? -3.708 -10.864 -0.172 1.00 82.44 93 ALA A C 1
ATOM 744 O O . ALA A 1 93 ? -3.761 -9.926 -0.952 1.00 82.44 93 ALA A O 1
ATOM 745 N N . THR A 1 94 ? -2.957 -11.946 -0.398 1.00 85.25 94 THR A N 1
ATOM 746 C CA . THR A 1 94 ? -2.161 -12.128 -1.622 1.00 85.25 94 THR A CA 1
ATOM 747 C C . THR A 1 94 ? -3.061 -12.194 -2.852 1.00 85.25 94 THR A C 1
ATOM 749 O O . THR A 1 94 ? -2.863 -11.413 -3.771 1.00 85.25 94 THR A O 1
ATOM 752 N N . ALA A 1 95 ? -4.108 -13.023 -2.816 1.00 86.62 95 ALA A N 1
ATOM 753 C CA . ALA A 1 95 ? -5.076 -13.151 -3.909 1.00 86.62 95 ALA A CA 1
ATOM 754 C C . ALA A 1 95 ? -5.919 -11.883 -4.152 1.00 86.62 95 ALA A C 1
ATOM 756 O O . ALA A 1 95 ? -6.492 -11.716 -5.216 1.00 86.62 95 ALA A O 1
ATOM 757 N N . GLN A 1 96 ? -6.031 -10.990 -3.162 1.00 84.94 96 GLN A N 1
ATOM 758 C CA . GLN A 1 96 ? -6.682 -9.685 -3.341 1.00 84.94 96 GLN A CA 1
ATOM 759 C C . GLN A 1 96 ? -5.742 -8.618 -3.912 1.00 84.94 96 GLN A C 1
ATOM 761 O O . GLN A 1 96 ? -6.210 -7.596 -4.408 1.00 84.94 96 GLN A O 1
ATOM 766 N N . SER A 1 97 ? -4.432 -8.803 -3.764 1.00 84.75 97 SER A N 1
ATOM 767 C CA . SER A 1 97 ? -3.424 -7.83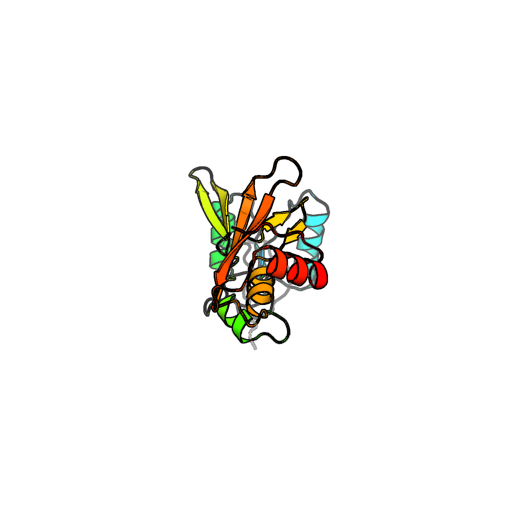3 -4.189 1.00 84.75 97 SER A CA 1
ATOM 768 C C . SER A 1 97 ? -2.790 -8.184 -5.524 1.00 84.75 97 SER A C 1
ATOM 770 O O . SER A 1 97 ? -2.307 -7.270 -6.179 1.00 84.75 97 SER A O 1
ATOM 772 N N . ILE A 1 98 ? -2.770 -9.457 -5.909 1.00 87.19 98 ILE A N 1
ATOM 773 C CA . ILE A 1 98 ? -2.249 -9.927 -7.192 1.00 87.19 98 ILE A CA 1
ATOM 774 C C . ILE A 1 98 ? -3.410 -10.573 -7.942 1.00 87.19 98 ILE A C 1
ATOM 776 O O . ILE A 1 98 ? -4.026 -11.495 -7.405 1.00 87.19 98 ILE A O 1
ATOM 780 N N . ASP A 1 99 ? -3.723 -10.063 -9.130 1.00 84.69 99 ASP A N 1
ATOM 781 C CA . ASP A 1 99 ? -4.788 -10.616 -9.970 1.00 84.69 99 ASP A CA 1
ATOM 782 C C . ASP A 1 99 ? -4.342 -11.859 -10.757 1.00 84.69 99 ASP A C 1
ATOM 784 O O . ASP A 1 99 ? -3.167 -12.237 -10.769 1.00 84.69 99 ASP A O 1
ATOM 788 N N . ASP A 1 100 ? -5.302 -12.503 -11.426 1.00 83.69 100 ASP A N 1
ATOM 789 C CA . ASP A 1 100 ? -5.068 -13.695 -12.251 1.00 83.69 100 ASP A CA 1
ATOM 790 C C . ASP A 1 100 ? -4.148 -13.411 -13.459 1.00 83.69 100 ASP A C 1
ATOM 792 O O . ASP A 1 100 ? -3.558 -14.333 -14.024 1.00 83.69 100 ASP A O 1
ATOM 796 N N . ASP A 1 101 ? -3.990 -12.137 -13.836 1.00 79.38 101 ASP A N 1
ATOM 797 C CA . ASP A 1 101 ? -3.085 -11.675 -14.887 1.00 79.38 101 ASP A CA 1
ATOM 798 C C . ASP A 1 101 ? -1.657 -11.398 -14.373 1.00 79.38 101 ASP A C 1
ATOM 800 O O . ASP A 1 101 ? -0.772 -11.077 -15.180 1.00 79.38 101 ASP A O 1
ATOM 804 N N . GLY A 1 102 ? -1.410 -11.551 -13.068 1.00 77.12 102 GLY A N 1
ATOM 805 C CA . GLY A 1 102 ? -0.115 -11.361 -12.414 1.00 77.12 102 GLY A CA 1
ATOM 806 C C . GLY A 1 102 ? 0.208 -9.909 -12.045 1.00 77.12 102 GLY A C 1
ATOM 807 O O . GLY A 1 102 ? 1.358 -9.610 -11.716 1.00 77.12 102 GLY A O 1
ATOM 808 N N . TRP A 1 103 ? -0.763 -8.994 -12.092 1.00 82.62 103 TRP A N 1
ATOM 809 C CA . TRP A 1 103 ? -0.562 -7.588 -11.741 1.00 82.62 103 TRP A CA 1
ATOM 810 C C . TRP A 1 103 ? -0.734 -7.329 -10.250 1.00 82.62 103 TRP A C 1
ATOM 812 O O . TRP A 1 103 ? -1.689 -7.778 -9.623 1.00 82.62 103 TRP A O 1
ATOM 822 N N . LEU A 1 104 ? 0.166 -6.515 -9.692 1.00 83.81 104 LEU A N 1
ATOM 823 C CA . LEU A 1 104 ? 0.059 -6.018 -8.325 1.00 83.81 104 LEU A CA 1
ATOM 824 C C . LEU A 1 104 ? -0.834 -4.774 -8.260 1.00 83.81 104 LEU A C 1
ATOM 826 O O . LEU A 1 104 ? -0.469 -3.701 -8.744 1.00 83.81 104 LEU A O 1
ATOM 830 N N . HIS A 1 105 ? -1.951 -4.871 -7.551 1.00 84.50 105 HIS A N 1
ATOM 831 C CA . HIS A 1 105 ? -2.771 -3.725 -7.179 1.00 84.50 105 HIS A CA 1
ATOM 832 C C . HIS A 1 105 ? -2.109 -2.939 -6.037 1.00 84.50 105 HIS A C 1
ATOM 834 O O . HIS A 1 105 ? -2.363 -3.172 -4.851 1.00 84.50 105 HIS A O 1
ATOM 840 N N . THR A 1 106 ? -1.278 -1.958 -6.399 1.00 78.88 106 THR A N 1
ATOM 841 C CA . THR A 1 106 ? -0.547 -1.079 -5.461 1.00 78.88 106 THR A CA 1
ATOM 842 C C . THR A 1 106 ? -1.457 -0.199 -4.607 1.00 78.88 106 THR A C 1
ATOM 844 O O . THR A 1 106 ? -1.008 0.365 -3.614 1.00 78.88 106 THR A O 1
ATOM 847 N N . SER A 1 107 ? -2.746 -0.117 -4.955 1.00 77.31 107 SER A N 1
ATOM 848 C CA . SER A 1 107 ? -3.716 0.790 -4.335 1.00 77.31 107 SER A CA 1
ATOM 849 C C . SER A 1 107 ? -3.359 2.273 -4.519 1.00 77.31 107 SER A C 1
ATOM 851 O O . SER A 1 107 ? -3.945 3.103 -3.839 1.00 77.31 107 SER A O 1
ATOM 853 N N . GLU A 1 108 ? -2.439 2.616 -5.425 1.00 80.31 108 GLU A N 1
ATOM 854 C CA . GLU A 1 108 ? -2.171 3.995 -5.850 1.00 80.31 108 GLU A CA 1
ATOM 855 C C . GLU A 1 108 ? -3.129 4.381 -6.980 1.00 80.31 108 GLU A C 1
ATOM 857 O O . GLU A 1 108 ? -3.374 3.597 -7.898 1.00 80.31 108 GLU A O 1
ATOM 862 N N . VAL A 1 109 ? -3.639 5.602 -6.934 1.00 81.25 109 VAL A N 1
ATOM 863 C CA . VAL A 1 109 ? -4.396 6.232 -8.010 1.00 81.25 109 VAL A CA 1
ATOM 864 C C . VAL A 1 109 ? -3.476 7.238 -8.676 1.00 81.25 109 VAL A C 1
ATOM 866 O O . VAL A 1 109 ? -2.860 8.080 -8.024 1.00 81.25 109 VAL A O 1
ATOM 869 N N . GLY A 1 110 ? -3.380 7.157 -9.994 1.00 85.31 110 GLY A N 1
ATOM 870 C CA . GLY A 1 110 ? -2.519 8.029 -10.766 1.00 85.31 110 GLY A CA 1
ATOM 871 C C . GLY A 1 110 ? -2.967 8.140 -12.208 1.00 85.31 110 GLY A C 1
ATOM 872 O O . GLY A 1 110 ? -3.806 7.371 -12.677 1.00 85.31 110 GLY A O 1
ATOM 873 N N . TYR A 1 111 ? -2.393 9.103 -12.912 1.00 83.25 111 TYR A N 1
ATOM 874 C CA . TYR A 1 111 ? -2.576 9.263 -14.347 1.00 83.25 111 TYR A CA 1
ATOM 875 C C . TYR A 1 111 ? -1.240 9.576 -15.014 1.00 83.25 111 TYR A C 1
ATOM 877 O O . TYR A 1 111 ? -0.316 10.093 -14.386 1.00 83.25 111 TYR A O 1
ATOM 885 N N . VAL A 1 112 ? -1.139 9.244 -16.297 1.00 81.19 112 VAL A N 1
ATOM 886 C CA . VAL A 1 112 ? -0.011 9.641 -17.143 1.00 81.19 112 VAL A CA 1
ATOM 887 C C . VAL A 1 112 ? -0.472 10.815 -17.992 1.00 81.19 112 VAL A C 1
ATOM 889 O O . VAL A 1 112 ? -1.531 10.739 -18.619 1.00 81.19 112 VAL A O 1
ATOM 892 N N . ASP A 1 113 ? 0.274 11.914 -17.979 1.00 84.50 113 ASP A N 1
ATOM 893 C CA . ASP A 1 113 ? -0.048 13.069 -18.812 1.00 84.50 113 ASP A CA 1
ATOM 894 C C . ASP A 1 113 ? 0.351 12.857 -20.287 1.00 84.50 113 ASP A C 1
ATOM 896 O O . ASP A 1 113 ? 0.912 11.833 -20.684 1.00 84.50 113 ASP A O 1
ATOM 900 N N . LYS A 1 114 ? 0.052 13.851 -21.128 1.00 83.50 114 LYS A N 1
ATOM 901 C CA . LYS A 1 114 ? 0.386 13.836 -22.563 1.00 83.50 114 LYS A CA 1
ATOM 902 C C . LYS A 1 114 ? 1.894 13.818 -22.851 1.00 83.50 114 LYS A C 1
ATOM 904 O O . LYS A 1 114 ? 2.291 13.408 -23.938 1.00 83.50 114 LYS A O 1
ATOM 909 N N . ASP A 1 115 ? 2.708 14.267 -21.900 1.00 79.94 115 ASP A N 1
ATOM 910 C CA . ASP A 1 115 ? 4.162 14.356 -22.009 1.00 79.94 115 ASP A CA 1
ATOM 911 C C . ASP A 1 115 ? 4.842 13.083 -21.451 1.00 79.94 115 ASP A C 1
ATOM 913 O O . ASP A 1 115 ? 6.061 12.915 -21.535 1.00 79.94 115 ASP A O 1
ATOM 917 N N . GLY A 1 116 ? 4.041 12.128 -20.960 1.00 72.88 116 GLY A N 1
ATOM 918 C CA . GLY A 1 116 ? 4.460 10.826 -20.459 1.00 72.88 116 GLY A CA 1
ATOM 919 C C . GLY A 1 116 ? 4.783 10.810 -18.967 1.00 72.88 116 GLY A C 1
ATOM 920 O O . GLY A 1 116 ? 5.204 9.776 -18.460 1.00 72.88 116 GLY A O 1
ATOM 921 N N . PHE A 1 117 ? 4.601 11.900 -18.231 1.00 76.75 117 PHE A N 1
ATOM 922 C CA . PHE A 1 117 ? 4.888 11.923 -16.800 1.00 76.75 117 PHE A CA 1
ATOM 923 C C . PHE A 1 117 ? 3.795 11.199 -16.014 1.00 76.75 117 PHE A C 1
ATOM 925 O O . PHE A 1 117 ? 2.605 11.444 -16.205 1.00 76.75 117 PHE A O 1
ATOM 932 N N . LEU A 1 118 ? 4.212 10.293 -15.127 1.00 79.50 118 LEU A N 1
ATOM 933 C CA . LEU A 1 118 ? 3.326 9.587 -14.206 1.00 79.50 118 LEU A CA 1
ATOM 934 C C . LEU A 1 118 ? 3.110 10.436 -12.949 1.00 79.50 118 LEU A C 1
ATOM 936 O O . LEU A 1 118 ? 4.064 10.738 -12.231 1.00 79.50 118 LEU A O 1
ATOM 940 N N . TYR A 1 119 ? 1.853 10.754 -12.663 1.00 78.69 119 TYR A N 1
ATOM 941 C CA . TYR A 1 119 ? 1.424 11.448 -11.455 1.00 78.69 119 TYR A CA 1
ATOM 942 C C . TYR A 1 119 ? 0.670 10.482 -10.556 1.00 78.69 119 TYR A C 1
ATOM 944 O O . TYR A 1 119 ? -0.318 9.889 -10.981 1.00 78.69 119 TYR A O 1
ATOM 952 N N . VAL A 1 120 ? 1.116 10.353 -9.309 1.00 81.06 120 VAL A N 1
ATOM 953 C CA . VAL A 1 120 ? 0.362 9.680 -8.247 1.00 81.06 120 VAL A CA 1
ATOM 954 C C . VAL A 1 120 ? -0.449 10.752 -7.530 1.00 81.06 120 VAL A C 1
ATOM 956 O O . VAL A 1 120 ? 0.129 11.697 -6.995 1.00 81.06 120 VAL A O 1
ATOM 959 N N . VAL A 1 121 ? -1.774 10.641 -7.588 1.00 78.19 121 VAL A N 1
ATOM 960 C CA . VAL A 1 121 ? -2.702 11.666 -7.088 1.00 78.19 121 VAL A CA 1
ATOM 961 C C . VAL A 1 121 ? -3.341 11.301 -5.760 1.00 78.19 121 VAL A C 1
ATOM 963 O O . VAL A 1 121 ? -3.693 12.201 -5.007 1.00 78.19 121 VAL A O 1
ATOM 966 N N . ASP A 1 122 ? -3.512 10.012 -5.483 1.00 64.56 122 ASP A N 1
ATOM 967 C CA . ASP A 1 122 ? -4.231 9.530 -4.305 1.00 64.56 122 ASP A CA 1
ATOM 968 C C . ASP A 1 122 ? -3.848 8.064 -4.035 1.00 64.56 122 ASP A C 1
ATOM 970 O O . ASP A 1 122 ? -3.275 7.398 -4.901 1.00 64.56 122 ASP A O 1
ATOM 974 N N . ARG A 1 123 ? -4.176 7.525 -2.862 1.00 69.44 123 ARG A N 1
ATOM 975 C CA . ARG A 1 123 ? -4.005 6.111 -2.518 1.00 69.44 123 ARG A CA 1
ATOM 976 C C . ARG A 1 123 ? -5.323 5.564 -1.964 1.00 69.44 123 ARG A C 1
ATOM 978 O O . ARG A 1 123 ? -5.803 5.957 -0.914 1.00 69.44 123 ARG A O 1
ATOM 985 N N . LEU A 1 124 ? -5.874 4.527 -2.589 1.00 67.56 124 LEU A N 1
ATOM 986 C CA . LEU A 1 124 ? -7.120 3.866 -2.164 1.00 67.56 124 LEU A CA 1
ATOM 987 C C . LEU A 1 124 ? -7.088 3.350 -0.711 1.00 67.56 124 LEU A C 1
ATOM 989 O O . LEU A 1 124 ? -8.133 3.095 -0.116 1.00 67.56 124 LEU A O 1
ATOM 993 N N . LYS A 1 1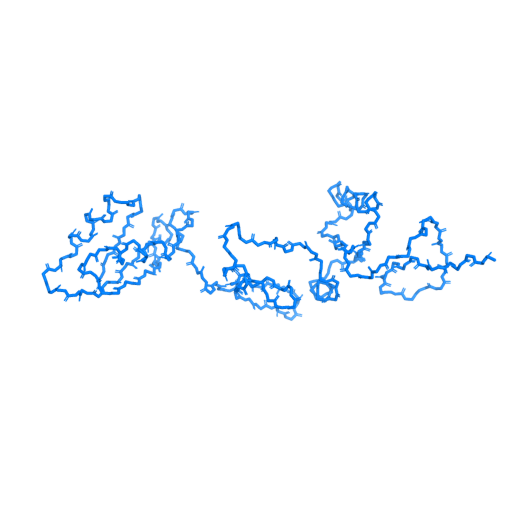25 ? -5.893 3.155 -0.141 1.00 65.69 125 LYS A N 1
ATOM 994 C CA . LYS A 1 125 ? -5.662 2.730 1.245 1.00 65.69 125 LYS A CA 1
ATOM 995 C C . LYS A 1 125 ? -4.616 3.639 1.900 1.00 65.69 125 LYS A C 1
ATOM 997 O O . LYS A 1 125 ? -3.487 3.211 2.138 1.00 65.69 125 LYS A O 1
ATOM 1002 N N . GLU A 1 126 ? -4.951 4.906 2.129 1.00 65.31 126 GLU A N 1
ATOM 1003 C CA . GLU A 1 126 ? -4.032 5.865 2.757 1.00 65.31 126 GLU A CA 1
ATOM 1004 C C . GLU A 1 126 ? -3.697 5.504 4.216 1.00 65.31 126 GLU A C 1
ATOM 1006 O O . GLU A 1 126 ? -4.598 5.335 5.037 1.00 65.31 126 GLU A O 1
ATOM 1011 N N . PRO A 1 127 ? -2.413 5.413 4.595 1.00 70.50 127 PRO A N 1
ATOM 1012 C CA . PRO A 1 127 ? -1.993 5.625 5.974 1.00 70.50 127 PRO A CA 1
ATOM 1013 C C . PRO A 1 127 ? -1.959 7.131 6.287 1.00 70.50 127 PRO A C 1
ATOM 1015 O O . PRO A 1 127 ? -1.580 7.928 5.434 1.00 70.50 127 PRO A O 1
ATOM 1018 N N . ILE A 1 128 ? -2.301 7.511 7.517 1.00 79.94 128 ILE A N 1
ATOM 1019 C CA . ILE A 1 128 ? -2.228 8.903 7.991 1.00 79.94 128 ILE A CA 1
ATOM 1020 C C . ILE A 1 128 ? -0.764 9.233 8.290 1.00 79.94 128 ILE A 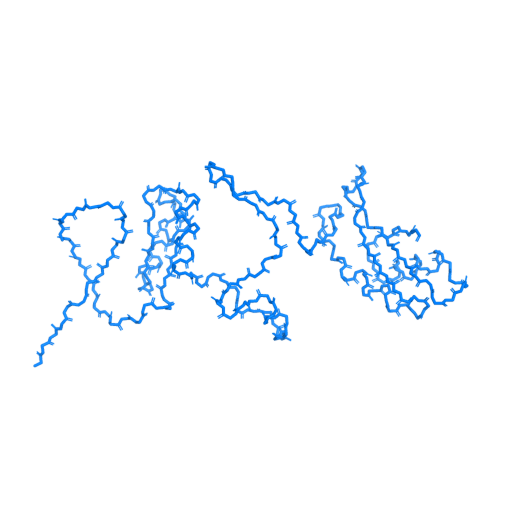C 1
ATOM 1022 O O . ILE A 1 128 ? -0.080 8.453 8.960 1.00 79.94 128 ILE A O 1
ATOM 1026 N N . LYS A 1 129 ? -0.262 10.368 7.801 1.00 78.56 129 LYS A N 1
ATOM 1027 C CA . LYS A 1 129 ? 1.140 10.779 7.958 1.00 78.56 129 LYS A CA 1
ATOM 1028 C C . LYS A 1 129 ? 1.326 11.690 9.167 1.00 78.56 129 LYS A C 1
ATOM 1030 O O . LYS A 1 129 ? 1.330 12.909 9.048 1.00 78.56 129 LYS A O 1
ATOM 1035 N N . VAL A 1 130 ? 1.577 11.092 10.326 1.00 80.81 130 VAL A N 1
ATOM 1036 C CA . VAL A 1 130 ? 1.798 11.832 11.578 1.00 80.81 130 VAL A CA 1
ATOM 1037 C C . VAL A 1 130 ? 3.295 11.997 11.819 1.00 80.81 130 VAL A C 1
ATOM 1039 O O . VAL A 1 130 ? 4.005 11.005 11.979 1.00 80.81 130 VAL A O 1
ATOM 1042 N N . LYS A 1 131 ? 3.807 13.234 11.849 1.00 81.19 131 LYS A N 1
ATOM 1043 C CA . LYS A 1 131 ? 5.240 13.542 12.077 1.00 81.19 131 LYS A CA 1
ATOM 1044 C C . LY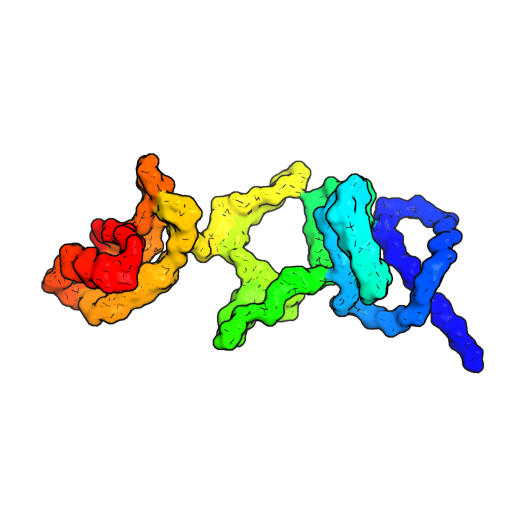S A 1 131 ? 6.190 12.805 11.118 1.00 81.19 131 LYS A C 1
ATOM 1046 O O . LYS A 1 131 ? 7.283 12.393 11.499 1.00 81.19 131 LYS A O 1
ATOM 1051 N N . GLY A 1 132 ? 5.757 12.593 9.875 1.00 76.81 132 GLY A N 1
ATOM 1052 C CA . GLY A 1 132 ? 6.520 11.846 8.866 1.00 76.81 132 GLY A CA 1
ATOM 1053 C C . GLY A 1 132 ? 6.488 10.318 9.025 1.00 76.81 132 GLY A C 1
ATOM 1054 O O . GLY A 1 132 ? 7.102 9.618 8.221 1.00 76.81 132 GLY A O 1
ATOM 1055 N N . LEU A 1 133 ? 5.759 9.785 10.010 1.00 79.75 133 LEU A N 1
ATOM 1056 C CA . LEU A 1 133 ? 5.514 8.353 10.177 1.00 79.75 133 LEU A CA 1
ATOM 1057 C C . LEU A 1 133 ? 4.205 7.954 9.490 1.00 79.75 133 LEU A C 1
ATOM 1059 O O . LEU A 1 133 ? 3.209 8.667 9.570 1.00 79.75 133 LEU A O 1
ATOM 1063 N N . GLN A 1 134 ? 4.197 6.791 8.835 1.00 81.00 134 GLN A N 1
ATOM 1064 C CA . GLN A 1 134 ? 2.981 6.222 8.250 1.00 81.00 134 GLN A CA 1
ATOM 1065 C C . GLN A 1 134 ? 2.203 5.460 9.323 1.00 81.00 134 GLN A C 1
ATOM 1067 O O . GLN A 1 134 ? 2.663 4.423 9.797 1.00 81.00 134 GLN A O 1
ATOM 1072 N N . VAL A 1 135 ? 1.024 5.962 9.679 1.00 82.12 135 VAL A N 1
ATOM 1073 C CA . VAL A 1 135 ? 0.121 5.345 10.652 1.00 82.12 135 VAL A CA 1
ATOM 1074 C C . VAL A 1 135 ? -1.026 4.648 9.909 1.00 82.12 135 VAL A C 1
ATOM 1076 O O . VAL A 1 135 ? -1.825 5.316 9.246 1.00 82.12 135 VAL A O 1
ATOM 1079 N N . PRO A 1 136 ? -1.142 3.310 9.970 1.00 82.44 136 PRO A N 1
ATOM 1080 C CA . PRO A 1 136 ? -2.196 2.595 9.256 1.00 82.44 136 PRO A CA 1
ATOM 1081 C C . PRO A 1 136 ? -3.586 2.892 9.839 1.00 82.44 136 PRO A C 1
ATOM 1083 O O . PRO A 1 136 ? -3.877 2.563 10.988 1.00 82.44 136 PRO A O 1
ATOM 1086 N N . ARG A 1 137 ? -4.496 3.435 9.020 1.00 82.75 137 ARG A N 1
ATOM 1087 C CA . ARG A 1 137 ? -5.892 3.716 9.422 1.00 82.75 137 ARG A CA 1
ATOM 1088 C C . ARG A 1 137 ? -6.610 2.475 9.944 1.00 82.75 137 ARG A C 1
ATOM 1090 O O . ARG A 1 137 ? -7.199 2.505 11.018 1.00 82.75 137 ARG A O 1
ATOM 1097 N N . ALA A 1 138 ? -6.476 1.366 9.218 1.00 82.19 138 ALA A N 1
ATOM 1098 C CA . ALA A 1 138 ? -7.117 0.098 9.558 1.00 82.19 138 ALA A CA 1
ATOM 1099 C C . ALA A 1 138 ? -6.680 -0.456 10.926 1.00 82.19 138 ALA A C 1
ATOM 1101 O O . ALA A 1 138 ? -7.436 -1.185 11.565 1.00 82.19 138 ALA A O 1
ATOM 1102 N N . GLU A 1 139 ? -5.466 -0.135 11.380 1.00 84.75 139 GLU A N 1
ATOM 1103 C CA . GLU A 1 139 ? -4.984 -0.542 12.700 1.00 84.75 139 GLU A CA 1
ATOM 1104 C C . GLU A 1 139 ? -5.691 0.241 13.808 1.00 84.75 139 GLU A C 1
ATOM 1106 O O . GLU A 1 139 ? -6.211 -0.366 14.743 1.00 84.75 139 GLU A O 1
ATOM 1111 N N . LEU A 1 140 ? -5.795 1.564 13.656 1.00 86.69 140 LEU A N 1
ATOM 1112 C CA . LEU A 1 140 ? -6.505 2.431 14.599 1.00 86.69 140 LEU A CA 1
ATOM 1113 C C . LEU A 1 140 ? -8.010 2.128 14.627 1.00 86.69 140 LEU A C 1
ATOM 1115 O O . LEU A 1 140 ? -8.600 2.025 15.699 1.00 86.69 140 LEU A O 1
ATOM 1119 N N . GLU A 1 141 ? -8.634 1.909 13.470 1.00 87.62 141 GLU A N 1
ATOM 1120 C CA . GLU A 1 141 ? -10.044 1.504 13.384 1.00 87.62 141 GLU A CA 1
ATOM 1121 C C . GLU A 1 141 ? -10.282 0.163 14.074 1.00 87.62 141 GLU A C 1
ATOM 1123 O O . GLU A 1 141 ? -11.205 0.022 14.877 1.00 87.62 141 GLU A O 1
ATOM 1128 N N . ARG A 1 142 ? -9.417 -0.825 13.817 1.00 87.56 142 ARG A N 1
ATOM 1129 C CA . ARG A 1 142 ? -9.508 -2.129 14.471 1.00 87.56 142 ARG A CA 1
ATOM 1130 C C . ARG A 1 142 ? -9.320 -2.014 15.979 1.00 87.56 142 ARG A C 1
ATOM 1132 O O . ARG A 1 142 ? -10.045 -2.692 16.702 1.00 87.56 142 ARG A O 1
ATOM 1139 N N . LEU A 1 143 ? -8.390 -1.180 16.444 1.00 89.44 143 LEU A N 1
ATOM 1140 C CA . LEU A 1 143 ? -8.189 -0.903 17.865 1.00 89.44 143 LEU A CA 1
ATOM 1141 C C . LEU A 1 143 ? -9.473 -0.352 18.493 1.00 89.44 143 LEU A C 1
ATOM 1143 O O . LEU A 1 143 ? -9.953 -0.907 19.477 1.00 89.44 143 LEU A O 1
ATOM 1147 N N . LEU A 1 144 ? -10.086 0.667 17.892 1.00 88.62 144 LEU A N 1
ATOM 1148 C CA . LEU A 1 144 ? -11.343 1.240 18.380 1.00 88.62 144 LEU A CA 1
ATOM 1149 C C . LEU A 1 144 ? -12.484 0.211 18.402 1.00 88.62 144 LEU A C 1
ATOM 1151 O O . LEU A 1 144 ? -13.247 0.154 19.363 1.00 88.62 144 LEU A O 1
ATOM 1155 N N . LEU A 1 145 ? -12.567 -0.664 17.397 1.00 90.00 145 LEU A N 1
ATOM 1156 C CA . LEU A 1 145 ? -13.561 -1.743 17.344 1.00 90.00 145 LEU A CA 1
ATOM 1157 C C . LEU A 1 145 ? -13.367 -2.826 18.419 1.00 90.00 145 LEU A C 1
ATOM 1159 O O . LEU A 1 145 ? -14.299 -3.588 18.676 1.00 90.00 145 LEU A O 1
ATOM 1163 N N . THR A 1 146 ? -12.197 -2.908 19.064 1.00 90.62 146 THR A N 1
ATOM 1164 C CA . THR A 1 146 ? -12.016 -3.801 20.222 1.00 90.62 146 THR A CA 1
ATOM 1165 C C . THR A 1 146 ? -12.727 -3.292 21.477 1.00 90.62 146 THR A C 1
ATOM 1167 O O . THR A 1 146 ? -13.027 -4.088 22.368 1.00 90.62 146 THR A O 1
ATOM 1170 N N . HIS A 1 147 ? -13.056 -1.997 21.544 1.00 88.44 147 HIS A N 1
ATOM 1171 C CA . HIS A 1 147 ? -13.765 -1.431 22.681 1.00 88.44 147 HIS A CA 1
ATOM 1172 C C . HIS A 1 147 ? -15.227 -1.921 22.702 1.00 88.44 147 HIS A C 1
ATOM 1174 O O . HIS A 1 147 ? -15.977 -1.698 21.744 1.00 88.44 147 HIS A O 1
ATOM 1180 N N . PRO A 1 148 ? -15.709 -2.533 23.802 1.00 87.62 148 PRO A N 1
ATOM 1181 C CA . PRO A 1 148 ? -17.011 -3.202 23.827 1.00 87.62 148 PRO A CA 1
ATOM 1182 C C . PRO A 1 148 ? -18.183 -2.255 23.535 1.00 87.62 148 PRO A C 1
ATOM 1184 O O . PRO A 1 148 ? -19.178 -2.676 22.940 1.00 87.62 148 PRO A O 1
ATOM 1187 N N . GLN A 1 149 ? -18.052 -0.975 23.897 1.00 89.56 149 GLN A N 1
ATOM 1188 C CA . GLN A 1 149 ? -19.099 0.041 23.737 1.00 89.56 149 GLN A CA 1
ATOM 1189 C C . GLN A 1 149 ? -19.068 0.790 22.388 1.00 89.56 149 GLN A C 1
ATOM 1191 O O . GLN A 1 149 ? -19.914 1.658 22.170 1.00 89.56 149 GLN A O 1
ATOM 1196 N N . ILE A 1 150 ? -18.146 0.464 21.473 1.00 89.94 150 ILE A N 1
ATOM 1197 C CA . ILE A 1 150 ? -18.077 1.052 20.124 1.00 89.94 150 ILE A CA 1
ATOM 1198 C C . ILE A 1 150 ? -18.746 0.103 19.117 1.00 89.94 150 ILE A C 1
ATOM 1200 O O . ILE A 1 150 ? -18.507 -1.105 19.124 1.00 89.94 150 ILE A O 1
ATOM 1204 N N . ALA A 1 151 ? -19.647 0.638 18.290 1.00 89.06 151 ALA A N 1
ATOM 1205 C CA . ALA A 1 151 ? -20.389 -0.091 17.256 1.00 89.06 151 ALA A CA 1
ATOM 1206 C C . ALA A 1 151 ? -19.636 -0.111 15.927 1.00 89.06 151 ALA A C 1
ATOM 1208 O O . ALA A 1 151 ? -19.474 -1.165 15.322 1.00 89.06 151 ALA A O 1
ATOM 1209 N N . THR A 1 152 ? -19.180 1.061 15.497 1.00 87.12 152 THR A N 1
ATOM 1210 C CA . THR A 1 152 ? -18.341 1.242 14.315 1.00 87.12 152 THR A CA 1
ATOM 1211 C C . THR A 1 152 ? -17.374 2.388 14.567 1.00 87.12 152 THR A C 1
ATOM 1213 O O . THR A 1 152 ? -17.691 3.296 15.339 1.00 87.12 152 THR A O 1
ATOM 1216 N N . ALA A 1 153 ? -16.211 2.347 13.928 1.00 89.38 153 ALA A N 1
ATOM 1217 C CA . ALA A 1 153 ? -15.212 3.399 14.004 1.00 89.38 153 ALA A CA 1
ATOM 1218 C C . ALA A 1 153 ? -14.635 3.674 12.615 1.00 89.38 153 ALA A C 1
ATOM 1220 O O . ALA A 1 153 ? -14.465 2.748 11.825 1.00 89.38 153 ALA A O 1
ATOM 1221 N N . GLY A 1 154 ? -14.345 4.939 12.335 1.00 88.12 154 GLY A N 1
ATOM 1222 C CA . GLY A 1 154 ? -13.618 5.377 11.150 1.00 88.12 154 GLY A CA 1
ATOM 1223 C C . GLY A 1 154 ? -12.564 6.395 11.554 1.00 88.12 154 GLY A C 1
ATOM 1224 O O . GLY A 1 154 ? -12.822 7.228 12.420 1.00 88.12 154 GLY A O 1
ATOM 1225 N N . VAL A 1 155 ? -11.379 6.334 10.954 1.00 87.69 155 VAL A N 1
ATOM 1226 C CA . VAL A 1 155 ? -10.287 7.271 11.261 1.00 87.69 155 VAL A CA 1
ATOM 1227 C C . VAL A 1 155 ? -9.871 7.984 9.986 1.00 87.69 155 VAL A C 1
ATOM 1229 O O . VAL A 1 155 ? -9.732 7.339 8.952 1.00 87.69 155 VAL A O 1
ATOM 1232 N N . VAL A 1 156 ? -9.672 9.299 10.034 1.00 86.69 156 VAL A N 1
ATOM 1233 C CA . VAL A 1 156 ? -9.204 10.133 8.913 1.00 86.69 156 VAL A CA 1
ATOM 1234 C C . VAL A 1 156 ? -8.017 10.986 9.351 1.00 86.69 156 VAL A C 1
ATOM 1236 O O . VAL A 1 156 ? -7.898 11.318 10.525 1.00 86.69 156 VAL A O 1
ATOM 1239 N N . GLY A 1 157 ? -7.135 11.344 8.422 1.00 86.62 157 GLY A N 1
ATOM 1240 C CA . GLY A 1 157 ? -6.105 12.351 8.674 1.00 86.62 157 GLY A CA 1
ATOM 1241 C C . GLY A 1 157 ? -6.688 13.746 8.480 1.00 86.62 157 GLY A C 1
ATOM 1242 O O . GLY A 1 157 ? -7.357 13.995 7.479 1.00 86.62 157 GLY A O 1
ATOM 1243 N N . ILE A 1 158 ? -6.452 14.652 9.426 1.00 87.81 158 ILE A N 1
ATOM 1244 C CA . ILE A 1 158 ? -6.718 16.084 9.252 1.00 87.81 158 ILE A CA 1
ATOM 1245 C C . ILE A 1 158 ? -5.399 16.855 9.173 1.00 87.81 158 ILE A C 1
ATOM 1247 O O . ILE A 1 158 ? -4.458 16.483 9.875 1.00 87.81 158 ILE A O 1
ATOM 1251 N N . PRO A 1 159 ? -5.307 17.926 8.368 1.00 85.44 159 PRO A N 1
ATOM 1252 C CA . PRO A 1 159 ? -4.105 18.750 8.315 1.00 85.44 159 PRO A CA 1
ATOM 1253 C C . PRO A 1 159 ? -3.793 19.359 9.687 1.00 85.44 159 PRO A C 1
ATOM 1255 O O . PRO A 1 159 ? -4.676 19.938 10.323 1.00 85.44 159 PRO A O 1
ATOM 1258 N N . ASP A 1 160 ? -2.538 19.269 10.121 1.00 86.31 160 ASP A N 1
ATOM 1259 C CA . ASP A 1 160 ? -2.045 19.878 11.357 1.00 86.31 160 ASP A CA 1
ATOM 1260 C C . ASP A 1 160 ? -0.755 20.666 11.107 1.00 86.31 160 ASP A C 1
ATOM 1262 O O . ASP A 1 160 ? 0.135 20.240 10.372 1.00 86.31 160 ASP A O 1
ATOM 1266 N N . VAL A 1 161 ? -0.644 21.837 11.740 1.00 82.56 161 VAL A N 1
ATOM 1267 C CA . VAL A 1 161 ? 0.473 22.772 11.521 1.00 82.56 161 VAL A CA 1
ATOM 1268 C C . VAL A 1 161 ? 1.799 22.225 12.064 1.00 82.56 161 VAL A C 1
ATOM 1270 O O . VAL A 1 161 ? 2.861 22.597 11.569 1.00 82.56 161 VAL A O 1
ATOM 1273 N N . ARG A 1 162 ? 1.765 21.366 13.088 1.00 81.44 162 ARG A N 1
ATOM 1274 C CA . ARG A 1 162 ? 2.960 20.825 13.751 1.00 81.44 162 ARG A CA 1
ATOM 1275 C C . ARG A 1 162 ? 3.340 19.455 13.211 1.00 81.44 162 ARG A C 1
ATOM 1277 O O . ARG A 1 162 ? 4.518 19.208 12.972 1.00 81.44 162 ARG A O 1
ATOM 1284 N N . ASP A 1 163 ? 2.348 18.590 13.033 1.00 78.81 163 ASP A N 1
ATOM 1285 C CA . ASP A 1 163 ? 2.562 17.166 12.773 1.00 78.81 163 ASP A CA 1
ATOM 1286 C C . ASP A 1 163 ? 2.305 16.771 11.308 1.00 78.81 163 ASP A C 1
ATOM 1288 O O . ASP A 1 163 ? 2.514 15.614 10.938 1.00 78.81 163 ASP A O 1
ATOM 1292 N N . GLY A 1 164 ? 1.922 17.731 10.458 1.00 83.31 164 GLY A N 1
ATOM 1293 C CA . GLY A 1 164 ? 1.563 17.522 9.055 1.00 83.31 164 GLY A CA 1
ATOM 1294 C C . GLY A 1 164 ? 0.133 17.011 8.931 1.00 83.31 164 GLY A C 1
ATOM 1295 O O . GLY A 1 164 ? -0.743 17.733 8.457 1.00 83.31 164 GLY A O 1
ATOM 1296 N N . GLU A 1 165 ? -0.113 15.799 9.425 1.00 82.12 165 GLU A N 1
ATOM 1297 C CA . GLU A 1 165 ? -1.455 15.252 9.609 1.00 82.12 165 GLU A CA 1
ATOM 1298 C C . GLU A 1 165 ? -1.645 14.740 11.036 1.00 82.12 165 GLU A C 1
ATOM 1300 O O . GLU A 1 165 ? -0.719 14.241 11.680 1.00 82.12 165 GLU A O 1
ATOM 1305 N N . TYR A 1 166 ? -2.880 14.826 11.516 1.00 85.19 166 TYR A N 1
ATOM 1306 C CA . TYR A 1 166 ? -3.297 14.318 12.813 1.00 85.19 166 TYR A CA 1
ATOM 1307 C C . TYR A 1 166 ? -4.463 13.337 12.644 1.00 85.19 166 TYR A C 1
ATOM 1309 O O . TYR A 1 166 ? -5.387 13.628 11.881 1.00 85.19 166 TYR A O 1
ATOM 1317 N N . PRO A 1 167 ? -4.465 12.176 13.322 1.00 87.81 167 PRO A N 1
ATOM 1318 C CA . PRO A 1 167 ? -5.528 11.204 13.164 1.00 87.81 167 PRO A CA 1
ATOM 1319 C C . PRO A 1 167 ? -6.759 11.633 13.972 1.00 87.81 167 PRO A C 1
ATOM 1321 O O . PRO A 1 167 ? -6.715 11.838 15.187 1.00 87.81 167 PRO A O 1
ATOM 1324 N N . LEU A 1 168 ? -7.872 11.762 13.265 1.00 87.94 168 LEU A N 1
ATOM 1325 C CA . LEU A 1 168 ? -9.185 12.091 13.786 1.00 87.94 168 LEU A CA 1
ATOM 1326 C C . LEU A 1 168 ? -10.081 10.855 13.693 1.00 87.94 168 LEU A C 1
ATOM 1328 O O . LEU A 1 168 ? -10.313 10.333 12.602 1.00 87.94 168 LEU A O 1
ATOM 1332 N N . ALA A 1 169 ? -10.581 10.386 14.830 1.00 89.50 169 ALA A N 1
ATOM 1333 C CA . ALA A 1 169 ? -11.473 9.241 14.920 1.00 89.50 169 ALA A CA 1
ATOM 1334 C C . ALA A 1 169 ? -12.935 9.666 15.082 1.00 89.50 169 ALA A C 1
ATOM 1336 O O . ALA A 1 169 ? -13.273 10.500 15.918 1.00 89.50 169 ALA A O 1
ATOM 1337 N N . PHE A 1 170 ? -13.803 8.998 14.330 1.00 89.31 170 PHE A N 1
ATOM 1338 C CA . PHE A 1 170 ? -15.250 9.013 14.481 1.00 89.31 170 PHE A CA 1
ATOM 1339 C C . PHE A 1 170 ? -15.691 7.657 15.019 1.00 89.31 170 PHE A C 1
ATOM 1341 O O . PHE A 1 170 ? -15.396 6.626 14.411 1.00 89.31 170 PHE A O 1
ATOM 1348 N N . ALA A 1 171 ? -16.416 7.639 16.135 1.00 88.50 171 ALA A N 1
ATOM 1349 C CA . ALA A 1 171 ? -16.900 6.404 16.744 1.00 88.50 171 ALA A CA 1
ATOM 1350 C C . ALA A 1 171 ? -18.413 6.456 16.978 1.00 88.50 171 ALA A C 1
ATOM 1352 O O . ALA A 1 171 ? -18.933 7.310 17.695 1.00 88.50 171 ALA A O 1
ATOM 1353 N N . ALA A 1 172 ? -19.138 5.487 16.421 1.00 88.94 172 ALA A N 1
ATOM 1354 C CA . ALA A 1 172 ? -20.541 5.290 16.749 1.00 88.94 172 ALA A CA 1
ATOM 1355 C C . ALA A 1 172 ? -20.648 4.513 18.063 1.00 88.94 172 ALA A C 1
ATOM 1357 O O . ALA A 1 172 ? -20.175 3.380 18.180 1.00 88.94 172 ALA A O 1
ATOM 1358 N N . ARG A 1 173 ? -21.298 5.112 19.058 1.00 89.31 173 ARG A N 1
ATOM 1359 C CA . ARG A 1 173 ? -21.501 4.499 20.375 1.00 89.31 173 ARG A CA 1
ATOM 1360 C C . ARG A 1 173 ? -22.605 3.441 20.318 1.00 89.31 173 ARG A C 1
ATOM 1362 O O . ARG A 1 173 ? -23.669 3.700 19.761 1.00 89.31 173 ARG A O 1
ATOM 1369 N N . LYS A 1 174 ? -22.400 2.287 20.963 1.00 87.12 174 LYS A N 1
ATOM 1370 C CA . LYS A 1 174 ? -23.485 1.327 21.264 1.00 87.12 174 LYS A CA 1
ATOM 1371 C C . LYS A 1 174 ? -24.365 1.815 22.413 1.00 87.12 174 LYS A C 1
ATOM 1373 O O . LYS A 1 174 ? -25.573 1.605 22.396 1.00 87.12 174 LYS A O 1
ATOM 1378 N N . THR A 1 175 ? -23.758 2.486 23.391 1.00 80.31 175 THR A N 1
ATOM 1379 C CA . THR A 1 175 ? -24.426 2.955 24.611 1.00 80.31 175 THR A CA 1
ATOM 1380 C C . THR A 1 175 ? -24.190 4.451 24.788 1.00 80.31 175 THR A C 1
ATOM 1382 O O . THR A 1 175 ? -23.080 4.937 24.588 1.00 80.31 175 THR A O 1
ATOM 1385 N N . LYS A 1 176 ? -25.218 5.201 25.208 1.00 77.12 176 LYS A N 1
ATOM 1386 C CA . LYS A 1 176 ? -25.127 6.661 25.416 1.00 77.12 176 LYS A CA 1
ATOM 1387 C C . LYS A 1 176 ? -24.165 7.083 26.538 1.00 77.12 176 LYS A C 1
ATOM 1389 O O . LYS A 1 176 ? -23.858 8.264 26.640 1.00 77.12 176 LYS A O 1
ATOM 1394 N N . THR A 1 177 ? -23.715 6.141 27.364 1.00 82.50 177 THR A N 1
ATOM 1395 C CA . THR A 1 177 ? -22.827 6.376 28.510 1.00 82.50 177 THR A CA 1
ATOM 1396 C C . THR A 1 177 ? -21.363 6.552 28.129 1.00 82.50 177 THR A C 1
ATOM 1398 O O . THR A 1 177 ? -20.617 7.071 28.946 1.00 82.50 177 THR A O 1
ATOM 1401 N N . LEU A 1 178 ? -20.948 6.126 26.929 1.00 83.25 178 LEU A N 1
ATOM 1402 C CA . LEU A 1 178 ? -19.557 6.260 26.502 1.00 83.25 178 LEU A CA 1
ATOM 1403 C C . LEU A 1 178 ? -19.224 7.738 26.277 1.00 83.25 178 LEU A C 1
ATOM 1405 O O . LEU A 1 178 ? -19.893 8.408 25.472 1.00 83.25 178 LEU A O 1
ATOM 1409 N N . THR A 1 179 ? -18.206 8.226 26.981 1.00 85.75 179 THR A N 1
ATOM 1410 C CA . THR A 1 179 ? -17.678 9.581 26.820 1.00 85.75 179 THR A CA 1
ATOM 1411 C C . THR A 1 179 ? -16.413 9.579 25.970 1.00 85.75 179 THR A C 1
ATOM 1413 O O . THR A 1 179 ? -15.758 8.555 25.805 1.00 85.75 179 THR A O 1
ATOM 1416 N N . GLU A 1 180 ? -16.074 10.740 25.411 1.00 84.50 180 GLU A N 1
ATOM 1417 C CA . GLU A 1 180 ? -14.846 10.931 24.630 1.00 84.50 180 GLU A CA 1
ATOM 1418 C C . GLU A 1 180 ? -13.594 10.551 25.431 1.00 84.50 180 GLU A C 1
ATOM 1420 O O . GLU A 1 180 ? -12.704 9.871 24.923 1.00 84.50 180 GLU A O 1
ATOM 1425 N N . LYS A 1 181 ? -13.572 10.940 26.710 1.00 84.69 181 LYS A N 1
ATOM 1426 C CA . LYS A 1 181 ? -12.443 10.718 27.608 1.00 84.69 181 LYS A CA 1
ATOM 1427 C C . LYS A 1 181 ? -12.179 9.232 27.851 1.00 84.69 181 LYS A C 1
ATOM 1429 O O . LYS A 1 181 ? -11.033 8.810 27.797 1.00 84.69 181 LYS A O 1
ATOM 1434 N N . ASP A 1 182 ? -13.235 8.432 28.014 1.00 84.75 182 ASP A N 1
ATOM 1435 C CA . ASP A 1 182 ? -13.103 6.979 28.194 1.00 84.75 182 ASP A CA 1
ATOM 1436 C C . ASP A 1 182 ? -12.410 6.317 26.990 1.00 84.75 182 ASP A C 1
ATOM 1438 O O . ASP A 1 182 ? -11.640 5.369 27.139 1.00 84.75 182 ASP A O 1
ATOM 1442 N N . VAL A 1 183 ? -12.681 6.821 25.780 1.00 84.88 183 VAL A N 1
ATOM 1443 C CA . VAL A 1 183 ? -12.084 6.299 24.544 1.00 84.88 183 VAL A CA 1
ATOM 1444 C C . VAL A 1 183 ? -10.650 6.805 24.364 1.00 84.88 183 VAL A C 1
ATOM 1446 O O . VAL A 1 183 ? -9.796 6.031 23.932 1.00 84.88 183 VAL A O 1
ATOM 1449 N N . GLN A 1 184 ? -10.364 8.059 24.727 1.00 85.06 184 GLN A N 1
ATOM 1450 C CA . GLN A 1 184 ? -8.999 8.600 24.750 1.00 85.06 184 GLN A CA 1
ATOM 1451 C C . GLN A 1 184 ? -8.105 7.807 25.704 1.00 85.06 184 GLN A C 1
ATOM 1453 O O . GLN A 1 184 ? -7.078 7.293 25.267 1.00 85.06 184 GLN A O 1
ATOM 1458 N N . ASP A 1 185 ? -8.542 7.607 26.949 1.00 85.56 185 ASP A N 1
ATOM 1459 C CA . ASP A 1 185 ? -7.790 6.864 27.966 1.00 85.56 185 ASP A CA 1
ATOM 1460 C C . ASP A 1 185 ? -7.521 5.411 27.513 1.00 85.56 185 ASP A C 1
ATOM 1462 O O . ASP A 1 185 ? -6.424 4.876 27.691 1.00 85.56 185 ASP A O 1
ATOM 1466 N N . PHE A 1 186 ? -8.501 4.769 26.862 1.00 86.38 186 PHE A N 1
ATOM 1467 C CA . PHE A 1 186 ? -8.345 3.423 26.299 1.00 86.38 186 PHE A CA 1
ATOM 1468 C C . PHE A 1 186 ? -7.287 3.360 25.187 1.00 86.38 186 PHE A C 1
ATOM 1470 O O . PHE A 1 186 ? -6.476 2.427 25.133 1.00 86.38 186 PHE A O 1
ATOM 1477 N N . VAL A 1 187 ? -7.297 4.343 24.285 1.00 85.25 187 VAL A N 1
ATOM 1478 C CA . VAL A 1 187 ? -6.347 4.411 23.175 1.00 85.25 187 VAL A CA 1
ATOM 1479 C C . VAL A 1 187 ? -4.949 4.756 23.668 1.00 85.25 187 VAL A C 1
ATOM 1481 O O . VAL A 1 187 ? -4.011 4.088 23.245 1.00 85.25 187 VAL A O 1
ATOM 1484 N N . GLU A 1 188 ? -4.792 5.723 24.571 1.00 84.19 188 GLU A N 1
ATOM 1485 C CA . GLU A 1 188 ? -3.490 6.092 25.144 1.00 84.19 188 GLU A CA 1
ATOM 1486 C C . GLU A 1 188 ? -2.854 4.936 25.929 1.00 84.19 188 GLU A C 1
ATOM 1488 O O . GLU A 1 188 ? -1.635 4.770 25.918 1.00 84.19 188 GLU A O 1
ATOM 1493 N N . GLY A 1 189 ? -3.669 4.078 26.551 1.00 79.56 189 GLY A N 1
ATOM 1494 C CA . GLY A 1 189 ? -3.193 2.863 27.215 1.00 79.56 189 GLY A CA 1
ATOM 1495 C C . GLY A 1 189 ? -2.721 1.753 26.266 1.00 79.56 189 GLY A C 1
ATOM 1496 O O . GLY A 1 189 ? -2.014 0.845 26.704 1.00 79.56 189 GLY A O 1
ATOM 1497 N N . THR A 1 190 ? -3.093 1.802 24.982 1.00 79.62 190 THR A N 1
ATOM 1498 C CA . THR A 1 190 ? -2.858 0.702 24.023 1.00 79.62 190 THR A CA 1
ATOM 1499 C C . THR A 1 190 ? -1.984 1.103 22.828 1.00 79.62 190 THR A C 1
ATOM 1501 O O . THR A 1 190 ? -1.275 0.265 22.273 1.00 79.62 190 THR A O 1
ATOM 1504 N N . SER A 1 191 ? -2.022 2.369 22.417 1.00 76.25 191 SER A N 1
ATOM 1505 C CA . SER A 1 191 ? -1.363 2.916 21.230 1.00 76.25 191 SER A CA 1
ATOM 1506 C C . SER A 1 191 ? -0.456 4.085 21.604 1.00 76.25 191 SER A C 1
ATOM 1508 O O . SER A 1 191 ? -0.807 4.927 22.420 1.00 76.25 191 SER A O 1
ATOM 1510 N N . SER A 1 192 ? 0.698 4.182 20.940 1.00 73.44 192 SER A N 1
ATOM 1511 C CA . SER A 1 192 ? 1.610 5.324 21.092 1.00 73.44 192 SER A CA 1
ATOM 1512 C C . SER A 1 192 ? 1.173 6.562 20.291 1.00 73.44 192 SER A C 1
ATOM 1514 O O . SER A 1 192 ? 1.816 7.609 20.398 1.00 73.44 192 SER A O 1
ATOM 1516 N N . TYR A 1 193 ? 0.138 6.448 19.452 1.00 72.50 193 TYR A N 1
ATOM 1517 C CA . TYR A 1 193 ? -0.331 7.537 18.596 1.00 72.50 193 TYR A CA 1
ATOM 1518 C C . TYR A 1 193 ? -1.469 8.300 19.271 1.00 72.50 193 TYR A C 1
ATOM 1520 O O . TYR A 1 193 ? -2.489 7.685 19.593 1.00 72.50 193 TYR A O 1
ATOM 1528 N N . PRO A 1 194 ? -1.339 9.624 19.446 1.00 69.94 194 PRO A N 1
ATOM 1529 C CA . PRO A 1 194 ? -2.407 10.412 20.029 1.00 69.94 194 PRO A CA 1
ATOM 1530 C C . PRO A 1 194 ? -3.543 10.560 19.003 1.00 69.94 194 PRO A C 1
ATOM 1532 O O . PRO A 1 194 ? -3.298 10.851 17.831 1.00 69.94 194 PRO A O 1
ATOM 1535 N N . LEU A 1 195 ? -4.778 10.307 19.438 1.00 74.81 195 LEU A N 1
ATOM 1536 C CA . LEU A 1 195 ? -5.990 10.332 18.615 1.00 74.81 195 LEU A CA 1
ATOM 1537 C C . LEU A 1 195 ? -6.916 11.441 19.106 1.00 74.81 195 LEU A C 1
ATOM 1539 O O . LEU A 1 195 ? -7.193 11.544 20.300 1.00 74.81 195 LEU A O 1
ATOM 1543 N N . ARG A 1 196 ? -7.432 12.246 18.176 1.00 74.75 196 ARG A N 1
ATOM 1544 C CA . ARG A 1 196 ? -8.480 13.226 18.475 1.00 74.75 196 ARG A CA 1
ATOM 1545 C C . ARG A 1 196 ? -9.823 12.624 18.105 1.00 74.75 196 ARG A C 1
ATOM 1547 O O . ARG A 1 196 ? -9.916 11.902 17.116 1.00 74.75 196 ARG A O 1
ATOM 1554 N N . PHE A 1 197 ? -10.851 12.924 18.883 1.00 74.81 197 PHE A N 1
ATOM 1555 C CA . PHE A 1 197 ? -12.189 12.382 18.683 1.00 74.81 197 PHE A CA 1
ATOM 1556 C C . PHE A 1 197 ? -13.174 13.507 18.357 1.00 74.81 197 PHE A C 1
ATOM 1558 O O . PHE A 1 197 ? -12.980 14.650 18.778 1.00 74.81 197 PHE A O 1
ATOM 1565 N N . LEU A 1 198 ? -14.204 13.170 17.579 1.00 57.66 198 LEU A N 1
ATOM 1566 C CA . LEU A 1 198 ? -15.401 13.981 17.331 1.00 57.66 198 LEU A CA 1
ATOM 1567 C C . LEU A 1 198 ? -16.666 13.165 17.611 1.00 57.66 198 LEU A C 1
ATOM 1569 O O . LEU A 1 198 ? -16.644 11.932 17.378 1.00 57.66 198 LEU A O 1
#

Radius of gyration: 25.78 Å; chains: 1; bounding box: 53×58×70 Å

InterPro domains:
  IPR025110 AMP-binding enzyme, C-terminal domain [PF13193] (139-189)
  IPR042099 ANL, N-terminal domain [G3DSA:3.40.50.12780] (82-125)
  IPR045851 AMP-binding enzyme domain superfamily [G3DSA:3.30.300.30] (126-194)

Sequence (198 aa):
MSQKQQNCTILSDHHSKHRINPLIYVEIKPQDDVYICTGPMYHVGGWSLLNLAILISQTCVIFGKFSPHSFCKAVQVYKEPLVMLGYLKRPKATAQSIDDDGWLHTSEVGYVDKDGFLYVVDRLKEPIKVKGLQVPRAELERLLLTHPQIATAGVVGIPDVRDGEYPLAFAARKTKTLTEKDVQDFVEGTSSYPLRFL